Protein AF-A0A8H3CXG5-F1 (afdb_monomer)

Radius of gyration: 18.72 Å; Cα contacts (8 Å, |Δi|>4): 305; chains: 1; bounding box: 42×37×65 Å

pLDDT: mean 73.92, std 20.37, range [27.55, 95.5]

Structure (mmCIF, N/CA/C/O backbone):
data_AF-A0A8H3CXG5-F1
#
_entry.id   AF-A0A8H3CXG5-F1
#
loop_
_atom_site.group_PDB
_atom_site.id
_atom_site.type_symbol
_atom_site.label_atom_id
_atom_site.label_alt_id
_atom_site.label_comp_id
_atom_site.label_asym_id
_atom_site.label_entity_id
_atom_site.label_seq_id
_atom_site.pdbx_PDB_ins_code
_atom_site.Cartn_x
_atom_site.Cartn_y
_atom_site.Cartn_z
_atom_site.occupancy
_atom_site.B_iso_or_equiv
_atom_site.auth_seq_id
_atom_site.auth_comp_id
_atom_site.auth_asym_id
_atom_site.auth_atom_id
_atom_site.pdbx_PDB_model_num
ATOM 1 N N . MET A 1 1 ? -13.420 -15.366 11.955 1.00 35.50 1 MET A N 1
ATOM 2 C CA . MET A 1 1 ? -12.363 -15.254 12.989 1.00 35.50 1 MET A CA 1
ATOM 3 C C . MET A 1 1 ? -12.831 -14.200 13.985 1.00 35.50 1 MET A C 1
ATOM 5 O O . MET A 1 1 ? -13.039 -13.073 13.566 1.00 35.50 1 MET A O 1
ATOM 9 N N . CYS A 1 2 ? -13.106 -14.562 15.241 1.00 27.55 2 CYS A N 1
ATOM 10 C CA . CYS A 1 2 ? -13.684 -13.648 16.237 1.00 27.55 2 CYS A CA 1
ATOM 11 C C . CYS A 1 2 ? -12.578 -13.067 17.128 1.00 27.55 2 CYS A C 1
ATOM 13 O O . CYS A 1 2 ? -11.724 -13.820 17.599 1.00 27.55 2 CYS A O 1
ATOM 15 N N . LYS A 1 3 ? -12.597 -11.757 17.400 1.00 42.22 3 LYS A N 1
ATOM 16 C CA . LYS A 1 3 ? -11.847 -11.173 18.522 1.00 42.22 3 LYS A CA 1
ATOM 17 C C . LYS A 1 3 ? -12.801 -10.895 19.682 1.00 42.22 3 LYS A C 1
ATOM 19 O O . LYS A 1 3 ? -13.864 -10.318 19.488 1.00 42.22 3 LYS A O 1
ATOM 24 N N . TYR A 1 4 ? -12.375 -11.284 20.881 1.00 33.22 4 TYR A N 1
ATOM 25 C CA . TYR A 1 4 ? -12.982 -10.887 22.148 1.00 33.22 4 TYR A CA 1
ATOM 26 C C . TYR A 1 4 ? -12.486 -9.485 22.525 1.00 33.22 4 TYR A C 1
ATOM 28 O O . TYR A 1 4 ? -11.284 -9.274 22.698 1.00 33.22 4 TYR A O 1
ATOM 36 N N . GLY A 1 5 ? -13.405 -8.527 22.654 1.00 32.12 5 GLY A N 1
ATOM 37 C CA . GLY A 1 5 ? -13.111 -7.200 23.192 1.00 32.12 5 GLY A CA 1
ATOM 38 C C . GLY A 1 5 ? -12.972 -7.254 24.714 1.00 32.12 5 GLY A C 1
ATOM 39 O O . GLY A 1 5 ? -13.935 -7.559 25.419 1.00 32.12 5 GLY A O 1
ATOM 40 N N . ALA A 1 6 ? -11.787 -6.929 25.236 1.00 39.41 6 ALA A N 1
ATOM 41 C CA . ALA A 1 6 ? -11.444 -7.020 26.661 1.00 39.41 6 ALA A CA 1
ATOM 42 C C . ALA A 1 6 ? -12.140 -5.987 27.581 1.00 39.41 6 ALA A C 1
ATOM 44 O O . ALA A 1 6 ? -11.698 -5.791 28.709 1.00 39.41 6 ALA A O 1
ATOM 45 N N . GLN A 1 7 ? -13.215 -5.323 27.140 1.00 42.34 7 GLN A N 1
ATOM 46 C CA . GLN A 1 7 ? -13.952 -4.360 27.976 1.00 42.34 7 GLN A CA 1
ATOM 47 C C . GLN A 1 7 ? -15.471 -4.578 28.020 1.00 42.34 7 GLN A C 1
ATOM 49 O O . GLN A 1 7 ? -16.110 -4.097 28.951 1.00 42.34 7 GLN A O 1
ATOM 54 N N . THR A 1 8 ? -16.063 -5.338 27.094 1.00 45.47 8 THR A N 1
ATOM 55 C CA . THR A 1 8 ? -17.531 -5.509 27.034 1.00 45.47 8 THR A CA 1
ATOM 56 C C . THR A 1 8 ? -17.996 -6.960 26.953 1.00 45.47 8 THR A C 1
ATOM 58 O O . THR A 1 8 ? -19.184 -7.213 27.124 1.00 45.47 8 THR A O 1
ATOM 61 N N . GLY A 1 9 ? -17.098 -7.930 26.735 1.00 34.16 9 GLY A N 1
ATOM 62 C CA . GLY A 1 9 ? -17.461 -9.354 26.710 1.00 34.16 9 GLY A CA 1
ATOM 63 C C . GLY A 1 9 ? -18.471 -9.737 25.621 1.00 34.16 9 GLY A C 1
ATOM 64 O O . GLY A 1 9 ? -19.049 -10.818 25.691 1.00 34.16 9 GLY A O 1
ATOM 65 N N . GLN A 1 10 ? -18.695 -8.871 24.630 1.00 34.06 10 GLN A N 1
ATOM 66 C CA . GLN A 1 10 ? -19.649 -9.109 23.556 1.00 34.06 10 GLN A CA 1
ATOM 67 C C . GLN A 1 10 ? -18.919 -9.618 22.312 1.00 34.06 10 GLN A C 1
ATOM 69 O O . GLN A 1 10 ? -17.980 -8.990 21.821 1.00 34.06 10 GLN A O 1
ATOM 74 N N . GLU A 1 11 ? -19.343 -10.784 21.825 1.00 38.22 11 GLU A N 1
ATOM 75 C CA . GLU A 1 11 ? -18.928 -11.318 20.531 1.00 38.22 11 GLU A CA 1
ATOM 76 C C . GLU A 1 11 ? -19.552 -10.448 19.437 1.00 38.22 11 GLU A C 1
ATOM 78 O O . GLU A 1 11 ? -20.775 -10.320 19.371 1.00 38.22 11 GLU A O 1
ATOM 83 N N . ILE A 1 12 ? -18.722 -9.826 18.599 1.00 42.88 12 ILE A N 1
ATOM 84 C CA . ILE A 1 12 ? -19.190 -9.185 17.370 1.00 42.88 12 ILE A CA 1
ATOM 85 C C . ILE A 1 12 ? -19.052 -10.250 16.277 1.00 42.88 12 ILE A C 1
ATOM 87 O O . ILE A 1 12 ? -17.920 -10.574 15.895 1.00 42.88 12 ILE A O 1
ATOM 91 N N . PRO A 1 13 ? -20.150 -10.883 15.828 1.00 35.94 13 PRO A N 1
ATOM 92 C CA . PRO A 1 13 ? -20.073 -11.823 14.726 1.00 35.94 13 PRO A CA 1
ATOM 93 C C . PRO A 1 13 ? -19.665 -11.043 13.475 1.00 35.94 13 PRO A C 1
ATOM 95 O O . PRO A 1 13 ? -20.384 -10.155 13.025 1.00 35.94 13 PRO A O 1
ATOM 98 N N . PHE A 1 14 ? -18.504 -11.382 12.910 1.00 41.19 14 PHE A N 1
ATOM 99 C CA . PHE A 1 14 ? -18.211 -11.076 11.512 1.00 41.19 14 PHE A CA 1
ATOM 100 C C . PHE A 1 14 ? -19.198 -11.904 10.685 1.00 41.19 14 PHE A C 1
ATOM 102 O O . PHE A 1 14 ? -18.950 -13.079 10.418 1.00 41.19 14 PHE A O 1
ATOM 109 N N . CYS A 1 15 ? -20.372 -11.332 10.419 1.00 35.44 15 CYS A N 1
ATOM 110 C CA . CYS A 1 15 ? -21.416 -11.963 9.629 1.00 35.44 15 CYS A CA 1
ATOM 111 C C . CYS A 1 15 ? -20.901 -12.255 8.219 1.00 35.44 15 CYS A C 1
ATOM 113 O O . CYS A 1 15 ? -20.134 -11.470 7.662 1.00 35.44 15 CYS A O 1
ATOM 115 N N . ASP A 1 16 ? -21.356 -13.385 7.681 1.00 32.59 16 ASP A N 1
ATOM 116 C CA . ASP A 1 16 ? -21.220 -13.842 6.300 1.00 32.59 16 ASP A CA 1
ATOM 117 C C . ASP A 1 16 ? -21.525 -12.719 5.298 1.0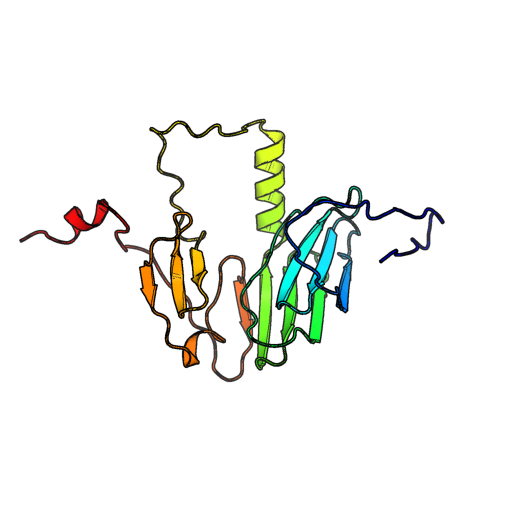0 32.59 16 ASP A C 1
ATOM 119 O O . ASP A 1 16 ? -22.660 -12.531 4.860 1.00 32.59 16 ASP A O 1
ATOM 123 N N . LEU A 1 17 ? -20.508 -11.939 4.947 1.00 36.22 17 LEU A N 1
ATOM 124 C CA . LEU A 1 17 ? -20.599 -10.987 3.859 1.00 36.22 17 LEU A CA 1
ATOM 125 C C . LEU A 1 17 ? -20.100 -11.686 2.594 1.00 36.22 17 LEU A C 1
ATOM 127 O O . LEU A 1 17 ? -18.900 -11.913 2.429 1.00 36.22 17 LEU A O 1
ATOM 131 N N . ASP A 1 18 ? -21.041 -12.026 1.713 1.00 33.94 18 ASP A N 1
ATOM 132 C CA . ASP A 1 18 ? -20.806 -12.407 0.320 1.00 33.94 18 ASP A CA 1
ATOM 133 C C . ASP A 1 18 ? -20.031 -11.285 -0.408 1.00 33.94 18 ASP A C 1
ATOM 135 O O . ASP A 1 18 ? -20.599 -10.434 -1.089 1.00 33.94 18 ASP A O 1
ATOM 139 N N . PHE A 1 19 ? -18.707 -11.263 -0.260 1.00 43.84 19 PHE A N 1
ATOM 140 C CA . PHE A 1 19 ? -17.792 -10.363 -0.965 1.00 43.84 19 PHE A CA 1
ATOM 141 C C . PHE A 1 19 ? -16.631 -11.163 -1.567 1.00 43.84 19 PHE A C 1
ATOM 143 O O . PHE A 1 19 ? -16.338 -12.267 -1.109 1.00 43.84 19 PHE A O 1
ATOM 150 N N . PRO A 1 20 ? -15.962 -10.664 -2.626 1.00 38.91 20 PRO A N 1
ATOM 151 C CA . PRO A 1 20 ? -15.141 -11.474 -3.524 1.00 38.91 20 PRO A CA 1
ATOM 152 C C . PRO A 1 20 ? -13.753 -11.784 -2.943 1.00 38.91 20 PRO A C 1
ATOM 154 O O . PRO A 1 20 ? -12.769 -11.843 -3.675 1.00 38.91 20 PRO A O 1
ATOM 157 N N . ILE A 1 21 ? -13.656 -12.016 -1.638 1.00 46.91 21 ILE A N 1
ATOM 158 C CA . ILE A 1 21 ? -12.512 -12.675 -1.026 1.00 46.91 21 ILE A CA 1
ATOM 159 C C . ILE A 1 21 ? -12.748 -14.174 -1.235 1.00 46.91 21 ILE A C 1
ATOM 161 O O . ILE A 1 21 ? -13.258 -14.876 -0.367 1.00 46.91 21 ILE A O 1
ATOM 165 N N . LYS A 1 22 ? -12.466 -14.661 -2.450 1.00 43.72 22 LYS A N 1
ATOM 166 C CA . LYS A 1 22 ? -12.485 -16.100 -2.745 1.00 43.72 22 LYS A CA 1
ATOM 167 C C . LYS A 1 22 ? -11.524 -16.803 -1.784 1.00 43.72 22 LYS A C 1
ATOM 169 O O . LYS A 1 22 ? -10.326 -16.692 -1.980 1.00 43.72 22 LYS A O 1
ATOM 174 N N . ASP A 1 23 ? -12.062 -17.510 -0.794 1.00 46.19 23 ASP A N 1
ATOM 175 C CA . ASP A 1 23 ? -11.382 -18.547 -0.001 1.00 46.19 23 ASP A CA 1
ATOM 176 C C . ASP A 1 23 ? -9.969 -18.174 0.500 1.00 46.19 23 ASP A C 1
ATOM 178 O O . ASP A 1 23 ? -8.999 -18.904 0.297 1.00 46.19 23 ASP A O 1
ATOM 182 N N . ASN A 1 24 ? -9.834 -17.004 1.135 1.00 59.25 24 ASN A N 1
ATOM 183 C CA . ASN A 1 24 ? -8.545 -16.533 1.640 1.00 59.25 24 ASN A CA 1
ATOM 184 C C . ASN A 1 24 ? -8.509 -16.506 3.159 1.00 59.25 24 ASN A C 1
ATOM 186 O O . ASN A 1 24 ? -9.306 -15.839 3.821 1.00 59.25 24 ASN A O 1
ATOM 190 N N . SER A 1 25 ? -7.517 -17.196 3.712 1.00 65.81 25 SER A N 1
ATOM 191 C CA . SER A 1 25 ? -7.218 -17.127 5.135 1.00 65.81 25 SER A CA 1
ATOM 192 C C . SER A 1 25 ? -6.561 -15.782 5.459 1.00 65.81 25 SER A C 1
ATOM 194 O O . SER A 1 25 ? -5.559 -15.395 4.853 1.00 65.81 25 SER A O 1
ATOM 196 N N . ILE A 1 26 ? -7.132 -15.065 6.427 1.00 67.50 26 ILE A N 1
ATOM 197 C CA . ILE A 1 26 ? -6.511 -13.881 7.028 1.00 67.50 26 ILE A CA 1
ATOM 198 C C . ILE A 1 26 ? -5.459 -14.370 8.022 1.00 67.50 26 ILE A C 1
ATOM 200 O O . ILE A 1 26 ? -5.773 -15.165 8.908 1.00 67.50 26 ILE A O 1
ATOM 204 N N . TYR A 1 27 ? -4.226 -13.883 7.891 1.00 75.62 27 TYR A N 1
ATOM 205 C CA . TYR A 1 27 ? -3.117 -14.281 8.766 1.00 75.62 27 TYR A CA 1
ATOM 206 C C . TYR A 1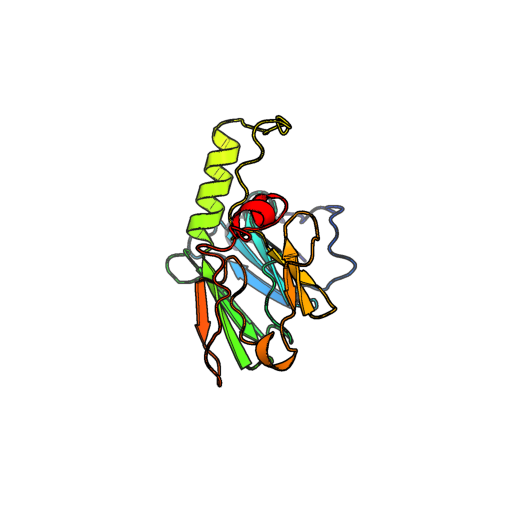 27 ? -2.653 -13.167 9.695 1.00 75.62 27 TYR A C 1
ATOM 208 O O . TYR A 1 27 ? -2.068 -13.444 10.740 1.00 75.62 27 TYR A O 1
ATOM 216 N N . LEU A 1 28 ? -2.908 -11.912 9.329 1.00 85.00 28 LEU A N 1
ATOM 217 C CA . LEU A 1 28 ? -2.398 -10.748 10.038 1.00 85.00 28 LEU A CA 1
ATOM 218 C C . LEU A 1 28 ? -3.533 -9.771 10.316 1.00 85.00 28 LEU A C 1
ATOM 220 O O . LEU A 1 28 ? -4.395 -9.554 9.463 1.00 85.00 28 LEU A O 1
ATOM 224 N N . MET A 1 29 ? -3.515 -9.163 11.500 1.00 89.88 29 MET A N 1
ATOM 225 C CA . MET A 1 29 ? -4.449 -8.099 11.850 1.00 89.88 29 MET A CA 1
ATOM 226 C C . MET A 1 29 ? -3.842 -7.112 12.845 1.00 89.88 29 MET A C 1
ATOM 228 O O . MET A 1 29 ? -3.158 -7.525 13.782 1.00 89.88 29 MET A O 1
ATOM 232 N N . SER A 1 30 ? -4.181 -5.833 12.703 1.00 91.38 30 SER A N 1
ATOM 233 C CA . SER A 1 30 ? -3.877 -4.788 13.685 1.00 91.38 30 SER A CA 1
ATOM 234 C C . SER A 1 30 ? -5.082 -3.867 13.874 1.00 91.38 30 SER A C 1
ATOM 236 O O . SER A 1 30 ? -5.908 -3.727 12.976 1.00 91.38 30 SER A O 1
ATOM 238 N N . LEU A 1 31 ? -5.199 -3.271 15.057 1.00 91.94 31 LEU A N 1
ATOM 239 C CA . LEU A 1 31 ? -6.192 -2.238 15.361 1.00 91.94 31 LEU A CA 1
ATOM 240 C C . LEU A 1 31 ? -5.506 -0.870 15.283 1.00 91.94 31 LEU A C 1
ATOM 242 O O . LEU A 1 31 ? -4.315 -0.776 15.594 1.00 91.94 31 LEU A O 1
ATOM 246 N N . SER A 1 32 ? -6.229 0.166 14.871 1.00 92.31 32 SER A N 1
ATOM 247 C CA . SER A 1 32 ? -5.748 1.540 14.967 1.00 92.31 32 SER A CA 1
ATOM 248 C C . SER A 1 32 ? -5.609 1.968 16.437 1.00 92.31 32 SER A C 1
ATOM 250 O O . SER A 1 32 ? -6.307 1.435 17.306 1.00 92.31 32 SER A O 1
ATOM 252 N N . PRO A 1 33 ? -4.726 2.934 16.752 1.00 91.12 33 PRO A N 1
ATOM 253 C CA . PRO A 1 33 ? -4.525 3.407 18.125 1.00 91.12 33 PRO A CA 1
ATOM 254 C C . PRO A 1 33 ? -5.790 3.973 18.787 1.00 91.12 33 PRO A C 1
ATOM 256 O O . PRO A 1 33 ? -5.956 3.855 19.999 1.00 91.12 33 PRO A O 1
ATOM 259 N N . ASP A 1 34 ? -6.683 4.567 17.995 1.00 89.19 34 ASP A N 1
ATOM 260 C CA . ASP A 1 34 ? -7.977 5.107 18.429 1.00 89.19 34 ASP A CA 1
ATOM 261 C C . ASP A 1 34 ? -9.096 4.048 18.495 1.00 89.19 34 ASP A C 1
ATOM 263 O O . ASP A 1 34 ? -10.174 4.317 19.018 1.00 89.19 34 ASP A O 1
ATOM 267 N N . GLY A 1 35 ? -8.842 2.833 18.000 1.00 88.56 35 GLY A N 1
ATOM 268 C CA . GLY A 1 35 ? -9.799 1.732 17.982 1.00 88.56 35 GLY A CA 1
ATOM 269 C C . GLY A 1 35 ? -10.894 1.829 16.919 1.00 88.56 35 GLY A C 1
ATOM 270 O O . GLY A 1 35 ? -11.761 0.960 16.899 1.00 88.56 35 GLY A O 1
ATOM 271 N N . HIS A 1 36 ? -10.875 2.837 16.041 1.00 89.88 36 HIS A N 1
ATOM 272 C CA . HIS A 1 36 ? -11.907 3.023 15.016 1.00 89.88 36 HIS A CA 1
ATOM 273 C C . HIS A 1 36 ? -11.723 2.136 13.783 1.00 89.88 36 HIS A C 1
ATOM 275 O O . HIS A 1 36 ? -12.706 1.841 13.106 1.00 89.88 36 HIS A O 1
ATOM 281 N N . TYR A 1 37 ? -10.502 1.672 13.511 1.00 90.94 37 TYR A N 1
ATOM 282 C CA . TYR A 1 37 ? -10.176 0.952 12.286 1.00 90.94 37 TYR A CA 1
ATOM 283 C C . TYR A 1 37 ? -9.437 -0.354 12.558 1.00 90.94 37 TYR A C 1
ATOM 285 O O . TYR A 1 37 ? -8.585 -0.452 13.441 1.00 90.94 37 TYR A O 1
ATOM 293 N N . ILE A 1 38 ? -9.726 -1.369 11.750 1.00 91.94 38 ILE A N 1
ATOM 294 C CA . ILE A 1 38 ? -8.995 -2.637 11.731 1.00 91.94 38 ILE A CA 1
ATOM 295 C C . ILE A 1 38 ? -8.278 -2.737 10.395 1.00 91.94 38 ILE A C 1
ATOM 297 O O . ILE A 1 38 ? -8.878 -2.490 9.358 1.00 91.94 38 ILE A O 1
ATOM 301 N N . VAL A 1 39 ? -7.017 -3.157 10.400 1.00 91.75 39 VAL A N 1
ATOM 302 C CA . VAL A 1 39 ? -6.310 -3.561 9.185 1.00 91.75 39 VAL A CA 1
ATOM 303 C C . VAL A 1 39 ? -6.110 -5.069 9.188 1.00 91.75 39 VAL A C 1
ATOM 305 O O . VAL A 1 39 ? -5.778 -5.657 10.219 1.00 91.75 39 VAL A O 1
ATOM 308 N N . THR A 1 40 ? -6.315 -5.703 8.037 1.00 89.12 40 THR A N 1
ATOM 309 C CA . THR A 1 40 ? -6.133 -7.145 7.833 1.00 89.12 40 THR A CA 1
ATOM 310 C C . THR A 1 40 ? -5.220 -7.415 6.649 1.00 89.12 40 THR A C 1
ATOM 312 O O . THR A 1 40 ? -5.327 -6.722 5.641 1.00 89.12 40 THR A O 1
ATOM 315 N N . GLY A 1 41 ? -4.397 -8.458 6.744 1.00 85.69 41 GLY A N 1
ATOM 316 C CA . GLY A 1 41 ? -3.575 -8.976 5.649 1.00 85.69 41 GLY A CA 1
ATOM 317 C C . GLY A 1 41 ? -3.918 -10.434 5.339 1.00 85.69 41 GLY A C 1
ATOM 318 O O . GLY A 1 41 ? -4.017 -11.260 6.257 1.00 85.69 41 GLY A O 1
ATOM 319 N N . SER A 1 42 ? -4.103 -10.749 4.056 1.00 80.12 42 SER A N 1
ATOM 320 C CA . SER A 1 42 ? -4.436 -12.098 3.568 1.00 80.12 42 SER A CA 1
ATOM 321 C C . SER A 1 42 ? -3.253 -12.809 2.895 1.00 80.12 42 SER A C 1
ATOM 323 O O . SER A 1 42 ? -2.248 -12.185 2.551 1.00 80.12 42 SER A O 1
ATOM 325 N N . ASN A 1 43 ? -3.385 -14.122 2.673 1.00 71.69 43 ASN A N 1
ATOM 326 C CA . ASN A 1 43 ? -2.462 -14.908 1.833 1.00 71.69 43 ASN A CA 1
ATOM 327 C C . ASN A 1 43 ? -2.341 -14.401 0.393 1.00 71.69 43 ASN A C 1
ATOM 329 O O . ASN A 1 43 ? -1.299 -14.592 -0.222 1.00 71.69 43 ASN A O 1
ATOM 333 N N . ASN A 1 44 ? -3.375 -13.757 -0.144 1.00 72.88 44 ASN A N 1
ATOM 334 C CA . ASN A 1 44 ? -3.345 -13.217 -1.502 1.00 72.88 44 ASN A CA 1
ATOM 335 C C . ASN A 1 44 ? -2.709 -11.827 -1.572 1.00 72.88 44 ASN A C 1
ATOM 337 O O . ASN A 1 44 ? -2.842 -11.145 -2.582 1.00 72.88 44 ASN A O 1
ATOM 341 N N . LEU A 1 45 ? -1.987 -11.428 -0.519 1.00 80.50 45 LEU A N 1
ATOM 342 C CA . LEU A 1 45 ? -1.257 -10.162 -0.422 1.00 80.50 45 LEU A CA 1
ATOM 343 C C . LEU A 1 45 ? -2.170 -8.932 -0.345 1.00 80.50 45 LEU A C 1
ATOM 345 O O . LEU A 1 45 ? -1.695 -7.799 -0.394 1.00 80.50 45 LEU A O 1
ATOM 349 N N . ASP A 1 46 ? -3.474 -9.154 -0.177 1.00 83.00 46 ASP A N 1
ATOM 350 C CA . ASP A 1 46 ? -4.446 -8.085 -0.015 1.00 83.00 46 ASP A CA 1
ATOM 351 C C . ASP A 1 46 ? -4.373 -7.533 1.408 1.00 83.00 46 ASP A C 1
ATOM 353 O O . ASP A 1 46 ? -4.510 -8.283 2.384 1.00 83.00 46 ASP A O 1
ATOM 357 N N . ILE A 1 47 ? -4.198 -6.215 1.508 1.00 89.81 47 ILE A N 1
ATOM 358 C CA . ILE A 1 47 ? -4.344 -5.457 2.750 1.00 89.81 47 ILE A CA 1
ATOM 359 C C . ILE A 1 47 ? -5.653 -4.673 2.678 1.00 89.81 47 ILE A C 1
ATOM 361 O O . ILE A 1 47 ? -5.878 -3.914 1.738 1.00 89.81 47 ILE A O 1
ATOM 365 N N . CYS A 1 48 ? -6.511 -4.837 3.679 1.00 89.69 48 CYS A N 1
ATOM 366 C CA . CYS A 1 48 ? -7.803 -4.157 3.760 1.00 89.69 48 CYS A CA 1
ATOM 367 C C . CYS A 1 48 ? -7.934 -3.420 5.091 1.00 89.69 48 CYS A C 1
ATOM 369 O O . CYS A 1 48 ? -7.471 -3.921 6.117 1.00 89.69 48 CYS A O 1
ATOM 371 N N . VAL A 1 49 ? -8.587 -2.261 5.068 1.00 89.94 49 VAL A N 1
ATOM 372 C CA . VAL A 1 49 ? -8.942 -1.460 6.240 1.00 89.94 49 VAL A CA 1
ATOM 373 C C . VAL A 1 49 ? -10.456 -1.454 6.398 1.00 89.94 49 VAL A C 1
ATOM 375 O O . VAL A 1 49 ? -11.190 -1.202 5.443 1.00 89.94 49 VAL A O 1
ATOM 378 N N . TRP A 1 50 ? -10.905 -1.703 7.616 1.00 89.69 50 TRP A N 1
ATOM 379 C CA . TRP A 1 50 ? -12.298 -1.893 7.988 1.00 89.69 50 TRP A CA 1
ATOM 380 C C . TRP A 1 50 ? -12.675 -0.924 9.096 1.00 89.69 50 TRP A C 1
ATOM 382 O O . TRP A 1 50 ? -11.833 -0.583 9.930 1.00 89.69 50 TRP A O 1
ATOM 392 N N . ASP A 1 51 ? -13.940 -0.536 9.135 1.00 88.31 51 ASP A N 1
ATOM 393 C CA . ASP A 1 51 ? -14.526 0.106 10.301 1.00 88.31 51 ASP A CA 1
ATOM 394 C C . ASP A 1 51 ? -14.651 -0.926 11.433 1.00 88.31 51 ASP A C 1
ATOM 396 O O . ASP A 1 51 ? -15.150 -2.038 11.242 1.00 88.31 51 ASP A O 1
ATOM 400 N N . ALA A 1 52 ? -14.143 -0.588 12.616 1.00 86.69 52 ALA A N 1
ATOM 401 C CA . ALA A 1 52 ? -14.126 -1.500 13.755 1.00 86.69 52 ALA A CA 1
ATOM 402 C C . ALA A 1 52 ? -15.491 -1.642 14.451 1.00 86.69 52 ALA A C 1
ATOM 404 O O . ALA A 1 52 ? -15.688 -2.603 15.197 1.00 86.69 52 ALA A O 1
ATOM 405 N N . HIS A 1 53 ? -16.406 -0.689 14.254 1.00 86.06 53 HIS A N 1
ATOM 406 C CA . HIS A 1 53 ? -17.712 -0.652 14.911 1.00 86.06 53 HIS A CA 1
ATOM 407 C C . HIS A 1 53 ? -18.728 -1.515 14.176 1.00 86.06 53 HIS A C 1
ATOM 409 O O . HIS A 1 53 ? -19.472 -2.257 14.817 1.00 86.06 53 HIS A O 1
ATOM 415 N N . ASP A 1 54 ? -18.768 -1.410 12.849 1.00 83.62 54 ASP A N 1
ATOM 416 C CA . ASP A 1 54 ? -19.781 -2.076 12.030 1.00 83.62 54 ASP A CA 1
ATOM 417 C C . ASP A 1 54 ? -19.216 -3.130 11.061 1.00 83.62 54 ASP A C 1
ATOM 419 O O . ASP A 1 54 ? -19.977 -3.925 10.507 1.00 83.62 54 ASP A O 1
ATOM 423 N N . GLY A 1 55 ? -17.889 -3.197 10.911 1.00 79.94 55 GLY A N 1
ATOM 424 C CA . GLY A 1 55 ? -17.211 -4.178 10.071 1.00 79.94 55 GLY A CA 1
ATOM 425 C C . GLY A 1 55 ? -17.234 -3.860 8.575 1.00 79.94 55 GLY A C 1
ATOM 426 O O . GLY A 1 55 ? -16.846 -4.723 7.783 1.00 79.94 55 GLY A O 1
ATOM 427 N N . HIS A 1 56 ? -17.664 -2.667 8.151 1.00 83.81 56 HIS A N 1
ATOM 428 C CA . HIS A 1 56 ? -17.648 -2.302 6.735 1.00 83.81 56 HIS A CA 1
ATOM 429 C C . HIS A 1 56 ? -16.222 -2.112 6.212 1.00 83.81 56 HIS A C 1
ATOM 431 O O . HIS A 1 56 ? -15.351 -1.549 6.877 1.00 83.81 56 HIS A O 1
ATOM 437 N N . LEU A 1 57 ? -15.987 -2.557 4.975 1.00 84.62 57 LEU A N 1
ATOM 438 C CA . LEU A 1 57 ? -14.736 -2.296 4.267 1.00 84.62 57 LEU A CA 1
ATOM 439 C C . LEU A 1 57 ? -14.648 -0.804 3.934 1.00 84.62 57 LEU A C 1
ATOM 441 O O . LEU A 1 57 ? -15.449 -0.295 3.152 1.00 84.62 57 LEU A O 1
ATOM 445 N N . LEU A 1 58 ? -13.649 -0.124 4.492 1.00 85.81 58 LEU A N 1
ATOM 446 C CA . LEU A 1 58 ? -13.393 1.290 4.227 1.00 85.81 58 LEU A CA 1
ATOM 447 C C . LEU A 1 58 ? -12.399 1.471 3.084 1.00 85.81 58 LEU A C 1
ATOM 449 O O . LEU A 1 58 ? -12.586 2.334 2.234 1.00 85.81 58 LEU A O 1
ATOM 453 N N . LEU A 1 59 ? -11.335 0.668 3.043 1.00 86.75 59 LEU A N 1
ATOM 454 C CA . LEU A 1 59 ? -10.279 0.811 2.045 1.00 86.75 59 LEU A CA 1
ATOM 455 C C . LEU A 1 59 ? -9.679 -0.546 1.689 1.00 86.75 59 LEU A C 1
ATOM 457 O O . LEU A 1 59 ? -9.335 -1.332 2.566 1.00 86.75 59 LEU A O 1
ATOM 461 N N . GLY A 1 60 ? -9.499 -0.801 0.397 1.00 81.44 60 GLY A N 1
ATOM 462 C CA . GLY A 1 60 ? -8.773 -1.965 -0.098 1.00 81.44 60 GLY A CA 1
ATOM 463 C C . GLY A 1 60 ? -9.442 -2.659 -1.290 1.00 81.44 60 GLY A C 1
ATOM 464 O O . GLY A 1 60 ? -10.533 -2.261 -1.705 1.00 81.44 60 GLY A O 1
ATOM 465 N N . PRO A 1 61 ? -8.786 -3.691 -1.853 1.00 84.75 61 PRO A N 1
ATOM 466 C CA . PRO A 1 61 ? -7.471 -4.189 -1.442 1.00 84.75 61 PRO A CA 1
ATOM 467 C C . PRO A 1 61 ? -6.346 -3.202 -1.793 1.00 84.75 61 PRO A C 1
ATOM 469 O O . PRO A 1 61 ? -6.268 -2.686 -2.908 1.00 84.75 61 PRO A O 1
ATOM 472 N N . LEU A 1 62 ? -5.469 -2.923 -0.829 1.00 87.25 62 LEU A N 1
ATOM 473 C CA . LEU A 1 62 ? -4.237 -2.163 -1.026 1.00 87.25 62 LEU A CA 1
ATOM 474 C C . LEU A 1 62 ? -3.195 -3.103 -1.634 1.00 87.25 62 LEU A C 1
ATOM 476 O O . LEU A 1 62 ? -2.548 -3.888 -0.941 1.00 87.25 62 LEU A O 1
ATOM 480 N N . MET A 1 63 ? -3.098 -3.061 -2.960 1.00 85.38 63 MET A N 1
ATOM 481 C CA . MET A 1 63 ? -2.248 -3.954 -3.744 1.00 85.38 63 MET A CA 1
ATOM 482 C C . MET A 1 63 ? -0.850 -3.366 -3.938 1.00 85.38 63 MET A C 1
ATOM 484 O O . MET A 1 63 ? -0.690 -2.167 -4.166 1.00 85.38 63 MET A O 1
ATOM 488 N N . GLY A 1 64 ? 0.170 -4.223 -3.927 1.00 84.81 64 GLY A N 1
ATOM 489 C CA . GLY A 1 64 ? 1.534 -3.824 -4.279 1.00 84.81 64 GLY A CA 1
ATOM 490 C C . GLY A 1 64 ? 2.616 -4.778 -3.790 1.00 84.81 64 GLY A C 1
ATOM 491 O O . GLY A 1 64 ? 3.684 -4.830 -4.396 1.00 84.81 64 GLY A O 1
ATOM 492 N N . HIS A 1 65 ? 2.344 -5.548 -2.736 1.00 89.88 65 HIS A N 1
ATOM 493 C CA . HIS A 1 65 ? 3.236 -6.630 -2.338 1.00 89.88 65 HIS A CA 1
ATOM 494 C C . HIS A 1 65 ? 3.207 -7.769 -3.355 1.00 89.88 65 HIS A C 1
ATOM 496 O O . HIS A 1 65 ? 2.167 -8.064 -3.941 1.00 89.88 65 HIS A O 1
ATOM 502 N N . MET A 1 66 ? 4.369 -8.383 -3.570 1.00 88.75 66 MET A N 1
ATOM 503 C CA . MET A 1 66 ? 4.572 -9.440 -4.577 1.00 88.75 66 MET A CA 1
ATOM 504 C C . MET A 1 66 ? 4.956 -10.786 -3.951 1.00 88.75 66 MET A C 1
ATOM 506 O O . MET A 1 66 ? 5.145 -11.772 -4.658 1.00 88.75 66 MET A O 1
ATOM 510 N N . ASP A 1 67 ? 5.072 -10.815 -2.627 1.00 88.94 67 ASP A N 1
ATOM 511 C CA . ASP A 1 67 ? 5.327 -11.994 -1.808 1.00 88.94 67 ASP A CA 1
ATOM 512 C C . ASP A 1 67 ? 4.658 -11.795 -0.437 1.00 88.94 67 ASP A C 1
ATOM 514 O O . ASP A 1 67 ? 4.201 -10.691 -0.111 1.00 88.94 67 ASP A O 1
ATOM 518 N N . ASP A 1 68 ? 4.624 -12.850 0.370 1.00 87.56 68 ASP A N 1
ATOM 519 C CA . ASP A 1 68 ? 3.963 -12.924 1.667 1.00 87.56 68 ASP A CA 1
ATOM 520 C C . ASP A 1 68 ? 4.189 -11.682 2.528 1.00 87.56 68 ASP A C 1
ATOM 522 O O . ASP A 1 68 ? 5.322 -11.336 2.888 1.00 87.56 68 ASP A O 1
ATOM 526 N N . ILE A 1 69 ? 3.087 -11.084 2.968 1.00 90.50 69 ILE A N 1
ATOM 527 C CA . ILE A 1 69 ? 3.118 -10.065 4.009 1.00 90.50 69 ILE A CA 1
ATOM 528 C C . ILE A 1 69 ? 3.451 -10.763 5.329 1.00 90.50 69 ILE A C 1
ATOM 530 O O . ILE A 1 69 ? 2.819 -11.747 5.712 1.00 90.50 69 ILE A O 1
ATOM 534 N N . LYS A 1 70 ? 4.470 -10.265 6.026 1.00 90.75 70 LYS A N 1
ATOM 535 C CA . LYS A 1 70 ? 4.953 -10.811 7.301 1.00 90.75 70 LYS A CA 1
ATOM 536 C C . LYS A 1 70 ? 4.462 -10.027 8.507 1.00 90.75 70 LYS A C 1
ATOM 538 O O . LYS A 1 70 ? 4.341 -10.605 9.581 1.00 90.75 70 LYS A O 1
ATOM 543 N N . SER A 1 71 ? 4.178 -8.738 8.340 1.00 90.44 71 SER A N 1
ATOM 544 C CA . SER A 1 71 ? 3.606 -7.904 9.396 1.00 90.44 71 SER A CA 1
ATOM 545 C C . SER A 1 71 ? 2.823 -6.738 8.809 1.00 90.44 71 SER A C 1
ATOM 547 O O . SER A 1 71 ? 3.170 -6.240 7.735 1.00 90.44 71 SER A O 1
ATOM 549 N N . ILE A 1 72 ? 1.800 -6.305 9.543 1.00 93.81 72 ILE A N 1
ATOM 550 C CA . ILE A 1 72 ? 1.048 -5.075 9.296 1.00 93.81 72 ILE A CA 1
ATOM 551 C C . ILE A 1 72 ? 0.851 -4.347 10.623 1.00 93.81 72 ILE A C 1
ATOM 553 O O . ILE A 1 72 ? 0.557 -4.981 11.637 1.00 93.81 72 ILE A O 1
ATOM 557 N N . GLU A 1 73 ? 0.991 -3.029 10.619 1.00 94.75 73 GLU A N 1
ATOM 558 C CA . GLU A 1 73 ? 0.843 -2.208 11.820 1.00 94.75 73 GLU A CA 1
ATOM 559 C C . GLU A 1 73 ? 0.298 -0.830 11.451 1.00 94.75 73 GLU A C 1
ATOM 561 O O . GLU A 1 73 ? 0.591 -0.311 10.375 1.00 94.75 73 GLU A O 1
ATOM 566 N N . PHE A 1 74 ? -0.492 -0.229 12.337 1.00 94.31 74 PHE A N 1
ATOM 567 C CA . PHE A 1 74 ? -0.836 1.184 12.212 1.00 94.31 74 PHE A CA 1
ATOM 568 C C . PHE A 1 74 ? 0.296 2.051 12.752 1.00 94.31 74 PHE A C 1
ATOM 570 O O . PHE A 1 74 ? 0.949 1.703 13.735 1.00 94.31 74 PHE A O 1
ATOM 577 N N . SER A 1 75 ? 0.491 3.221 12.154 1.00 93.06 75 SER A N 1
ATOM 578 C CA . SER A 1 75 ? 1.306 4.255 12.776 1.00 93.06 75 SER A CA 1
ATOM 579 C C . SER A 1 75 ? 0.682 4.696 14.114 1.00 93.06 75 SER A C 1
ATOM 581 O O . SER A 1 75 ? -0.540 4.632 14.279 1.00 93.06 75 SER A O 1
ATOM 583 N N . PRO A 1 76 ? 1.481 5.170 15.088 1.00 90.81 76 PRO A N 1
ATOM 584 C CA . PRO A 1 76 ? 0.968 5.582 16.401 1.00 90.81 76 PRO A CA 1
ATOM 585 C C . PRO A 1 76 ? -0.054 6.727 16.370 1.00 90.81 76 PRO A C 1
ATOM 587 O O . PRO A 1 76 ? -0.831 6.879 17.307 1.00 90.81 76 PRO A O 1
ATOM 590 N N . ASP A 1 77 ? -0.046 7.536 15.313 1.00 90.12 77 ASP A N 1
ATOM 591 C CA . ASP A 1 77 ? -1.017 8.604 15.059 1.00 90.12 77 ASP A CA 1
ATOM 592 C C . ASP A 1 77 ? -2.256 8.123 14.273 1.00 90.12 77 ASP A C 1
ATOM 594 O O . ASP A 1 77 ? -3.149 8.918 13.998 1.00 90.12 77 ASP A O 1
ATOM 598 N N . GLY A 1 78 ? -2.311 6.841 13.891 1.00 89.00 78 GLY A N 1
ATOM 599 C CA . GLY A 1 78 ? -3.402 6.229 13.130 1.00 89.00 78 GLY A CA 1
ATOM 600 C C . GLY A 1 78 ? -3.491 6.663 11.665 1.00 89.00 78 GLY A C 1
ATOM 601 O O . GLY A 1 78 ? -4.411 6.241 10.968 1.00 89.00 78 GLY A O 1
ATOM 602 N N . SER A 1 79 ? -2.563 7.495 11.182 1.00 90.81 79 SER A N 1
ATOM 603 C CA . SER A 1 79 ? -2.660 8.091 9.848 1.00 90.81 79 SER A CA 1
ATOM 604 C C . SER A 1 79 ? -2.228 7.154 8.720 1.00 90.81 79 SER A C 1
ATOM 606 O O . SER A 1 79 ? -2.739 7.258 7.602 1.00 90.81 79 SER A O 1
ATOM 608 N N . HIS A 1 80 ? -1.336 6.211 9.025 1.00 93.56 80 HIS A N 1
ATOM 609 C CA . HIS A 1 80 ? -0.755 5.290 8.064 1.00 93.56 80 HIS A CA 1
ATOM 610 C C . HIS A 1 80 ? -0.888 3.838 8.505 1.00 93.56 80 HIS A C 1
ATOM 612 O O . HIS A 1 80 ? -0.921 3.510 9.692 1.00 93.56 80 HIS A O 1
ATOM 618 N N . VAL A 1 81 ? -0.866 2.952 7.516 1.00 94.69 81 VAL A N 1
ATOM 619 C CA . VAL A 1 81 ? -0.582 1.531 7.712 1.00 94.69 81 VAL A CA 1
ATOM 620 C C . VAL A 1 81 ? 0.807 1.243 7.164 1.00 94.69 81 VAL A C 1
ATOM 622 O O . VAL A 1 81 ? 1.135 1.623 6.045 1.00 94.69 81 VAL A O 1
ATOM 625 N N . MET A 1 82 ? 1.620 0.538 7.938 1.00 95.50 82 MET A N 1
ATOM 626 C CA . MET A 1 82 ? 2.887 -0.032 7.503 1.00 95.50 82 MET A CA 1
ATOM 627 C C . MET A 1 82 ? 2.697 -1.521 7.223 1.00 95.50 82 MET A C 1
ATOM 629 O O . MET A 1 82 ? 2.093 -2.233 8.026 1.00 95.50 82 MET A O 1
ATOM 633 N N . SER A 1 83 ? 3.251 -2.011 6.118 1.00 93.94 83 SER A N 1
ATOM 634 C CA . SER A 1 83 ? 3.301 -3.441 5.811 1.00 93.94 83 SER A CA 1
ATOM 635 C C . SER A 1 83 ? 4.694 -3.877 5.378 1.00 93.94 83 SER A C 1
ATOM 637 O O . SER A 1 83 ? 5.345 -3.202 4.584 1.00 93.94 83 SER A O 1
ATOM 639 N N . CYS A 1 84 ? 5.153 -5.018 5.892 1.00 93.31 84 CYS A N 1
ATOM 640 C CA . CYS A 1 84 ? 6.460 -5.601 5.579 1.00 93.31 84 CYS A CA 1
ATOM 641 C C . CYS A 1 84 ? 6.274 -6.962 4.909 1.00 93.31 84 CYS A C 1
ATOM 643 O O . CYS A 1 84 ? 5.490 -7.773 5.405 1.00 93.31 84 CYS A O 1
ATOM 645 N N . SER A 1 85 ? 7.019 -7.244 3.840 1.00 92.56 85 SER A N 1
ATOM 646 C CA . SER A 1 85 ? 6.875 -8.478 3.055 1.00 92.56 85 SER A CA 1
ATOM 647 C C . SER A 1 85 ? 8.205 -9.195 2.796 1.00 92.56 85 SER A C 1
ATOM 649 O O . SER A 1 85 ? 9.288 -8.605 2.843 1.00 92.56 85 SER A O 1
ATOM 651 N N . SER A 1 86 ? 8.110 -10.495 2.498 1.00 92.06 86 SER A N 1
ATOM 652 C CA . SER A 1 86 ? 9.201 -11.300 1.931 1.00 92.06 86 SER A CA 1
ATOM 653 C C . SER A 1 86 ? 9.735 -10.759 0.596 1.00 92.06 86 SER A C 1
ATOM 655 O O . SER A 1 86 ? 10.863 -11.081 0.221 1.00 92.06 86 SER A O 1
ATOM 657 N N . ASP A 1 87 ? 8.993 -9.878 -0.086 1.00 90.94 87 ASP A N 1
ATOM 658 C CA . ASP A 1 87 ? 9.416 -9.218 -1.329 1.00 90.94 87 ASP A CA 1
ATOM 659 C C . ASP A 1 87 ? 10.536 -8.178 -1.126 1.00 90.94 87 ASP A C 1
ATOM 661 O O . ASP A 1 87 ? 10.981 -7.548 -2.089 1.00 90.94 87 ASP A O 1
ATOM 665 N N . ARG A 1 88 ? 11.033 -8.057 0.115 1.00 92.50 88 ARG A N 1
ATOM 666 C CA . ARG A 1 88 ? 12.076 -7.128 0.578 1.00 92.50 88 ARG A CA 1
ATOM 667 C C . ARG A 1 88 ? 11.643 -5.669 0.561 1.00 92.50 88 ARG A C 1
ATOM 669 O O . ARG A 1 88 ? 12.494 -4.777 0.527 1.00 92.50 88 ARG A O 1
ATOM 676 N N . THR A 1 89 ? 10.340 -5.424 0.601 1.00 93.12 89 THR A N 1
ATOM 677 C CA . THR A 1 89 ? 9.781 -4.084 0.705 1.00 93.12 89 THR A CA 1
ATOM 678 C C . THR A 1 89 ? 9.011 -3.896 2.004 1.00 93.12 89 THR A C 1
ATOM 680 O O . THR A 1 89 ? 8.336 -4.794 2.518 1.00 93.12 89 THR A O 1
ATOM 683 N N . THR A 1 90 ? 9.111 -2.677 2.518 1.00 94.81 90 THR A N 1
ATOM 684 C CA . THR A 1 90 ? 8.193 -2.127 3.507 1.00 94.81 90 THR A CA 1
ATOM 685 C C . THR A 1 90 ? 7.437 -0.986 2.847 1.00 94.81 90 THR A C 1
ATOM 687 O O . THR A 1 90 ? 8.062 -0.072 2.309 1.00 94.81 90 THR A O 1
ATOM 690 N N . ARG A 1 91 ? 6.107 -1.049 2.862 1.00 93.94 91 ARG A N 1
ATOM 691 C CA . ARG A 1 91 ? 5.213 -0.079 2.218 1.00 93.94 91 ARG A CA 1
ATOM 692 C C . ARG A 1 91 ? 4.440 0.707 3.270 1.00 93.94 91 ARG A C 1
ATOM 694 O O . ARG A 1 91 ? 4.071 0.149 4.305 1.00 93.94 91 ARG A O 1
ATOM 701 N N . PHE A 1 92 ? 4.225 1.988 2.994 1.00 94.50 92 PHE A N 1
ATOM 702 C CA . PHE A 1 92 ? 3.481 2.910 3.844 1.00 94.50 92 PHE A CA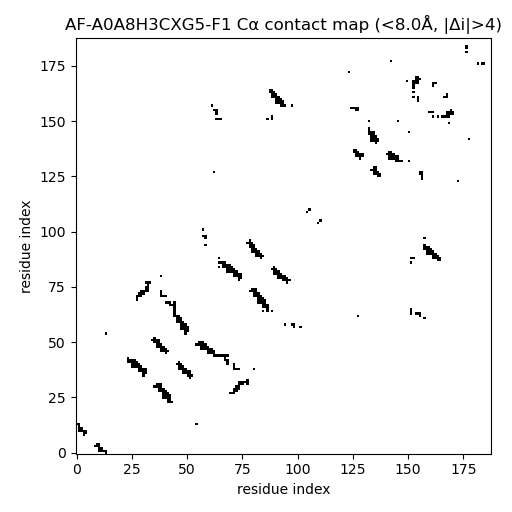 1
ATOM 703 C C . PHE A 1 92 ? 2.246 3.382 3.092 1.00 94.50 92 PHE A C 1
ATOM 705 O O . PHE A 1 92 ? 2.347 3.979 2.021 1.00 94.50 92 PHE A O 1
ATOM 712 N N . TRP A 1 93 ? 1.085 3.118 3.671 1.00 92.31 93 TRP A N 1
ATOM 713 C CA . TRP A 1 93 ? -0.204 3.425 3.079 1.00 92.31 93 TRP A CA 1
ATOM 714 C C . TRP A 1 93 ? -0.830 4.602 3.814 1.00 92.31 93 TRP A C 1
ATOM 716 O O . TRP A 1 93 ? -1.029 4.499 5.024 1.00 92.31 93 TRP A O 1
ATOM 726 N N . ASP A 1 94 ? -1.145 5.692 3.114 1.00 91.00 94 ASP A N 1
ATOM 727 C CA . ASP A 1 94 ? -1.906 6.804 3.700 1.00 91.00 94 ASP A CA 1
ATOM 728 C C . ASP A 1 94 ? -3.379 6.398 3.799 1.00 91.00 94 ASP A C 1
ATOM 730 O O . ASP A 1 94 ? -4.078 6.239 2.793 1.00 91.00 94 ASP A O 1
ATOM 734 N N . VAL A 1 95 ? -3.844 6.197 5.029 1.00 86.31 95 VAL A N 1
ATOM 735 C CA . VAL A 1 95 ? -5.205 5.744 5.316 1.00 86.31 95 VAL A CA 1
ATOM 736 C C . VAL A 1 95 ? -6.093 6.910 5.746 1.00 86.31 95 VAL A C 1
ATOM 738 O O . VAL A 1 95 ? -7.261 6.958 5.358 1.00 86.31 95 VAL A O 1
ATOM 741 N N . SER A 1 96 ? -5.555 7.883 6.485 1.00 85.81 96 SER A N 1
ATOM 742 C CA . SER A 1 96 ? -6.329 9.017 7.012 1.00 85.81 96 SER A CA 1
ATOM 743 C C . SER A 1 96 ? -6.915 9.896 5.909 1.00 85.81 96 SER A C 1
ATOM 745 O O . SER A 1 96 ? -8.116 10.198 5.928 1.00 85.81 96 SER A O 1
ATOM 747 N N . SER A 1 97 ? -6.111 10.250 4.899 1.00 80.44 97 SER A N 1
ATOM 748 C CA . SER A 1 97 ? -6.588 11.060 3.771 1.00 80.44 97 SER A CA 1
ATOM 749 C C . SER A 1 97 ? -7.691 10.335 2.995 1.00 80.44 97 SER A C 1
ATOM 751 O O . SER A 1 97 ? -8.679 10.941 2.574 1.00 80.44 97 SER A O 1
ATOM 753 N N . CYS A 1 98 ? -7.548 9.016 2.841 1.00 77.62 98 CYS A N 1
ATOM 754 C CA . CYS A 1 98 ? -8.492 8.174 2.114 1.00 77.62 98 CYS A CA 1
ATOM 755 C C . CYS A 1 98 ? -9.825 8.040 2.849 1.00 77.62 98 CYS A C 1
ATOM 757 O O . CYS A 1 98 ? -10.877 8.287 2.259 1.00 77.62 98 CYS A O 1
ATOM 759 N N . ILE A 1 99 ? -9.790 7.695 4.137 1.00 80.38 99 ILE A N 1
ATOM 760 C CA . ILE A 1 99 ? -11.002 7.524 4.943 1.00 80.38 99 ILE A CA 1
ATOM 761 C C . ILE A 1 99 ? -11.756 8.848 5.067 1.00 80.38 99 ILE A C 1
ATOM 763 O O . ILE A 1 99 ? -12.972 8.872 4.881 1.00 80.38 99 ILE A O 1
ATOM 767 N N . THR A 1 100 ? -11.048 9.959 5.291 1.00 81.94 100 THR A N 1
ATOM 768 C CA . THR A 1 100 ? -11.668 11.291 5.349 1.00 81.94 100 THR A CA 1
ATOM 769 C C . THR A 1 100 ? -12.410 11.608 4.050 1.00 81.94 100 THR A C 1
ATOM 771 O O . THR A 1 100 ? -13.552 12.067 4.086 1.00 81.94 100 THR A O 1
ATOM 774 N N . LYS A 1 101 ? -11.806 11.310 2.889 1.00 77.50 101 LYS A N 1
ATOM 775 C CA . LYS A 1 101 ? -12.455 11.501 1.583 1.00 77.50 101 LYS A CA 1
ATOM 776 C C . LYS A 1 101 ? -13.737 10.670 1.459 1.00 77.50 101 LYS A C 1
ATOM 778 O O . LYS A 1 101 ? -14.747 11.203 1.012 1.00 77.50 101 LYS A O 1
ATOM 783 N N . ILE A 1 102 ? -13.709 9.407 1.888 1.00 77.31 102 ILE A N 1
ATOM 784 C CA . ILE A 1 102 ? -14.860 8.489 1.823 1.00 77.31 102 ILE A CA 1
ATOM 785 C C . ILE A 1 102 ? -15.999 8.941 2.749 1.00 77.31 102 ILE A C 1
ATOM 787 O O . ILE A 1 102 ? -17.170 8.921 2.369 1.00 77.31 102 ILE A O 1
ATOM 791 N N . GLN A 1 103 ? -15.679 9.387 3.962 1.00 76.88 103 GLN A N 1
ATOM 792 C CA . GLN A 1 103 ? -16.690 9.889 4.894 1.00 76.88 103 GLN A CA 1
ATOM 793 C C . GLN A 1 103 ? -17.341 11.181 4.387 1.00 76.88 103 GLN A C 1
ATOM 795 O O . GLN A 1 103 ? -18.559 11.324 4.484 1.00 76.88 103 GLN A O 1
ATOM 800 N N . LEU A 1 104 ? -16.561 12.091 3.790 1.00 71.75 104 LEU A N 1
ATOM 801 C CA . LEU A 1 104 ? -17.090 13.310 3.172 1.00 71.75 104 LEU A CA 1
ATOM 802 C C . LEU A 1 104 ? -18.033 13.000 2.002 1.00 71.75 104 LEU A C 1
ATOM 804 O O . LEU A 1 104 ? -19.103 13.601 1.916 1.00 71.75 104 LEU A O 1
ATOM 808 N N . THR A 1 105 ? -17.687 12.041 1.138 1.00 65.94 105 THR A N 1
ATOM 809 C CA . THR A 1 105 ? -18.577 11.624 0.041 1.00 65.94 105 THR A CA 1
ATOM 810 C C . THR A 1 105 ? -19.876 11.011 0.564 1.00 65.94 105 THR A C 1
ATOM 812 O O . THR A 1 105 ? -20.950 11.326 0.059 1.00 65.94 105 THR A O 1
ATOM 815 N N . ASN A 1 106 ? -19.811 10.213 1.634 1.00 68.56 106 ASN A N 1
ATOM 816 C CA . ASN A 1 106 ? -21.000 9.598 2.228 1.00 68.56 106 ASN A CA 1
ATOM 817 C C . ASN A 1 106 ? -21.902 10.624 2.940 1.00 68.56 106 ASN A C 1
ATOM 819 O O . ASN A 1 106 ? -23.125 10.506 2.892 1.00 68.56 106 ASN A O 1
ATOM 823 N N . ALA A 1 107 ? -21.320 11.641 3.585 1.00 62.06 107 ALA A N 1
ATOM 824 C CA . ALA A 1 107 ? -22.060 12.680 4.305 1.00 62.06 107 ALA A CA 1
ATOM 825 C C . ALA A 1 107 ? -22.794 13.659 3.374 1.00 62.06 107 ALA A C 1
ATOM 827 O O . ALA A 1 107 ? -23.848 14.181 3.737 1.00 62.06 107 ALA A O 1
ATOM 828 N N . ASN A 1 108 ? -22.266 13.884 2.170 1.00 65.88 108 ASN A N 1
ATOM 829 C CA . ASN A 1 108 ? -22.868 14.796 1.200 1.00 65.88 108 ASN A CA 1
ATOM 830 C C . ASN A 1 108 ? -24.023 14.161 0.401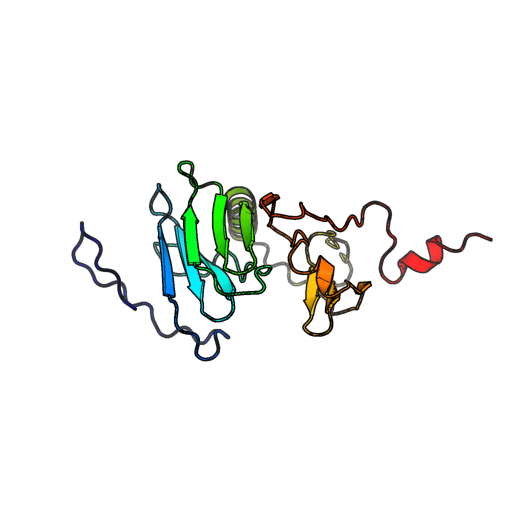 1.00 65.88 108 ASN A C 1
ATOM 832 O O . ASN A 1 108 ? -24.659 14.853 -0.388 1.00 65.88 108 ASN A O 1
ATOM 836 N N . GLY A 1 109 ? -24.338 12.875 0.617 1.00 50.53 109 GLY A N 1
ATOM 837 C CA . GLY A 1 109 ? -25.481 12.201 -0.013 1.00 50.53 109 GLY A CA 1
ATOM 838 C C . GLY A 1 109 ? -25.373 12.030 -1.532 1.00 50.53 109 GLY A C 1
ATOM 839 O O . GLY A 1 109 ? -26.343 11.626 -2.171 1.00 50.53 109 GLY A O 1
ATOM 840 N N . GLU A 1 110 ? -24.208 12.301 -2.117 1.00 44.25 110 GLU A N 1
ATOM 841 C CA . GLU A 1 110 ? -23.939 12.064 -3.530 1.00 44.25 110 GLU A CA 1
ATOM 842 C C . GLU A 1 110 ? -23.587 10.586 -3.727 1.00 44.25 110 GLU A C 1
ATOM 844 O O . GLU A 1 110 ? -22.428 10.185 -3.822 1.00 44.25 110 GLU A O 1
ATOM 849 N N . LEU A 1 111 ? -24.621 9.749 -3.843 1.00 40.19 111 LEU A N 1
ATOM 850 C CA . LEU A 1 111 ? -24.540 8.694 -4.843 1.00 40.19 111 LEU A CA 1
ATOM 851 C C . LEU A 1 111 ? -24.504 9.424 -6.185 1.00 40.19 111 LEU A C 1
ATOM 853 O O . LEU A 1 111 ? -25.554 9.776 -6.722 1.00 40.19 111 LEU A O 1
ATOM 857 N N . GLU A 1 112 ? -23.307 9.711 -6.698 1.00 40.44 112 GLU A N 1
ATOM 858 C CA . GLU A 1 112 ? -23.154 10.011 -8.117 1.00 40.44 112 GLU A CA 1
ATOM 859 C C . GLU A 1 112 ? -23.652 8.779 -8.894 1.00 40.44 112 GLU A C 1
ATOM 861 O O . GLU A 1 112 ? -22.892 7.874 -9.243 1.00 40.44 112 GLU A O 1
ATOM 866 N N . GLU A 1 113 ? -24.957 8.712 -9.174 1.00 32.53 113 GLU A N 1
ATOM 867 C CA . GLU A 1 113 ? -25.383 8.128 -10.434 1.00 32.53 113 GLU A CA 1
ATOM 868 C C . GLU A 1 113 ? -24.690 8.961 -11.504 1.00 32.53 113 GLU A C 1
ATOM 870 O O . GLU A 1 113 ? -25.014 10.131 -11.703 1.00 32.53 113 GLU A O 1
ATOM 875 N N . ALA A 1 114 ? -23.659 8.366 -12.102 1.00 31.83 114 ALA A N 1
ATOM 876 C CA . ALA A 1 114 ? -22.826 8.986 -13.109 1.00 31.83 114 ALA A CA 1
ATOM 877 C C . ALA A 1 114 ? -23.694 9.705 -14.148 1.00 31.83 114 ALA A C 1
ATOM 879 O O . ALA A 1 114 ? -24.323 9.062 -14.990 1.00 31.83 114 ALA A O 1
ATOM 880 N N . ASP A 1 115 ? -23.682 11.038 -14.116 1.00 34.03 115 ASP A N 1
ATOM 881 C CA . ASP A 1 115 ? -24.027 11.841 -15.275 1.00 34.03 115 ASP A CA 1
ATOM 882 C C . ASP A 1 115 ? -23.003 11.476 -16.365 1.00 34.03 115 ASP A C 1
ATOM 884 O O . ASP A 1 115 ? -21.811 11.776 -16.213 1.00 34.03 115 ASP A O 1
ATOM 888 N N . PRO A 1 116 ? -23.409 10.824 -17.473 1.00 39.12 116 PRO A N 1
ATOM 889 C CA . PRO A 1 116 ? -22.481 10.407 -18.522 1.00 39.12 116 PRO A CA 1
ATOM 890 C C . PRO A 1 116 ? -21.738 11.588 -19.169 1.00 39.12 116 PRO A C 1
ATOM 892 O O . PRO A 1 116 ? -20.786 11.371 -19.923 1.00 39.12 116 PRO A O 1
ATOM 895 N N . SER A 1 117 ? -22.172 12.827 -18.902 1.00 36.66 117 SER A N 1
ATOM 896 C CA . SER A 1 117 ? -21.598 14.056 -19.440 1.00 36.66 117 SER A CA 1
ATOM 897 C C . SER A 1 117 ? -20.570 14.746 -18.527 1.00 36.66 117 SER A C 1
ATOM 899 O O . SER A 1 117 ? -19.765 15.530 -19.030 1.00 36.66 117 SER A O 1
ATOM 901 N N . GLN A 1 118 ? -20.472 14.381 -17.241 1.00 40.25 118 GLN A N 1
ATOM 902 C CA . GLN A 1 118 ? -19.451 14.882 -16.300 1.00 40.25 118 GLN A CA 1
ATOM 903 C C . GLN A 1 118 ? -18.266 13.906 -16.197 1.00 40.25 118 GLN A C 1
ATOM 905 O O . GLN A 1 118 ? -17.837 13.465 -15.135 1.00 40.25 118 GLN A O 1
ATOM 910 N N . ARG A 1 119 ? -17.711 13.517 -17.349 1.00 40.31 119 ARG A N 1
ATOM 911 C CA . ARG A 1 119 ? -16.630 12.524 -17.457 1.00 40.31 119 ARG A CA 1
ATOM 912 C C . ARG A 1 119 ? -15.252 13.159 -17.226 1.00 40.31 119 ARG A C 1
ATOM 914 O O . ARG A 1 119 ? -14.405 13.132 -18.129 1.00 40.31 119 ARG A O 1
ATOM 921 N N . ALA A 1 120 ? -15.032 13.736 -16.042 1.00 34.31 120 ALA A N 1
ATOM 922 C CA . ALA A 1 120 ? -13.792 14.441 -15.708 1.00 34.31 120 ALA A CA 1
ATOM 923 C C . ALA A 1 120 ? -13.222 14.219 -14.293 1.00 34.31 120 ALA A C 1
ATOM 925 O O . ALA A 1 120 ? -12.216 14.851 -13.995 1.00 34.31 120 ALA A O 1
ATOM 926 N N . ASP A 1 121 ? -13.702 13.264 -13.484 1.00 39.06 121 ASP A N 1
ATOM 927 C CA . ASP A 1 121 ? -12.874 12.735 -12.377 1.00 39.06 121 ASP A CA 1
ATOM 928 C C . ASP A 1 121 ? -12.004 11.561 -12.874 1.00 39.06 121 ASP A C 1
ATOM 930 O O . ASP A 1 121 ? -12.052 10.421 -12.412 1.00 39.06 121 ASP A O 1
ATOM 934 N N . ARG A 1 122 ? -11.220 11.840 -13.926 1.00 43.78 122 ARG A N 1
ATOM 935 C CA . ARG A 1 122 ? -10.159 10.959 -14.441 1.00 43.78 122 ARG A CA 1
ATOM 936 C C . ARG A 1 122 ? -8.858 11.267 -13.706 1.00 43.78 122 ARG A C 1
ATOM 938 O O . ARG A 1 122 ? -7.851 11.595 -14.326 1.00 43.78 122 ARG A O 1
ATOM 945 N N . GLY A 1 123 ? -8.894 11.229 -12.378 1.00 38.34 123 GLY A N 1
ATOM 946 C CA . GLY A 1 123 ? -7.693 11.423 -11.577 1.00 38.34 123 GLY A CA 1
ATOM 947 C C . GLY A 1 123 ? -6.659 10.320 -11.871 1.00 38.34 123 GLY A C 1
ATOM 948 O O . GLY A 1 123 ? -7.029 9.143 -11.912 1.00 38.34 123 GLY A O 1
ATOM 949 N N . PRO A 1 124 ? -5.361 10.645 -12.020 1.00 45.16 124 PRO A N 1
ATOM 950 C CA . PRO A 1 124 ? -4.283 9.689 -12.318 1.00 45.16 124 PRO A CA 1
ATOM 951 C C . PRO A 1 124 ? -3.995 8.670 -11.194 1.00 45.16 124 PRO A C 1
ATOM 953 O O . PRO A 1 124 ? -3.081 7.860 -11.313 1.00 45.16 124 PRO A O 1
ATOM 956 N N . ASN A 1 125 ? -4.789 8.660 -10.117 1.00 54.84 125 ASN A N 1
ATOM 957 C CA . ASN A 1 125 ? -4.599 7.828 -8.924 1.00 54.84 125 ASN A CA 1
ATOM 958 C C . ASN A 1 125 ? -5.460 6.554 -8.893 1.00 54.84 125 ASN A C 1
ATOM 960 O O . ASN A 1 125 ? -5.531 5.895 -7.860 1.00 54.84 125 ASN A O 1
ATOM 964 N N . LYS A 1 126 ? -6.133 6.186 -9.990 1.00 70.38 126 LYS A N 1
ATOM 965 C CA . LYS A 1 126 ? -6.989 4.987 -10.036 1.00 70.38 126 LYS A CA 1
ATOM 966 C C . LYS A 1 126 ? -6.534 4.018 -11.125 1.00 70.38 126 LYS A C 1
ATOM 968 O O . LYS A 1 126 ? -7.239 3.778 -12.102 1.00 70.38 126 LYS A O 1
ATOM 973 N N . TRP A 1 127 ? -5.329 3.486 -10.947 1.00 83.25 127 TRP A N 1
ATOM 974 C CA . TRP A 1 127 ? -4.768 2.435 -11.790 1.00 83.25 127 TRP A CA 1
ATOM 975 C C . TRP A 1 127 ? -4.376 1.212 -10.956 1.00 83.25 127 TRP A C 1
ATOM 977 O O . TRP A 1 127 ? -4.102 1.317 -9.762 1.00 83.25 127 TRP A O 1
ATOM 987 N N . CYS A 1 128 ? -4.336 0.039 -11.578 1.00 82.81 128 CYS A N 1
ATOM 988 C CA . CYS A 1 128 ? -3.779 -1.166 -10.967 1.00 82.81 128 CYS A CA 1
ATOM 989 C C . CYS A 1 128 ? -2.857 -1.890 -11.948 1.00 82.81 128 CYS A C 1
ATOM 991 O O . CYS A 1 128 ? -2.864 -1.615 -13.146 1.00 82.81 128 CYS A O 1
ATOM 993 N N . LEU A 1 129 ? -2.018 -2.781 -11.428 1.00 85.56 129 LEU A N 1
ATOM 994 C CA . LEU A 1 129 ? -1.149 -3.619 -12.238 1.00 85.56 129 LEU A CA 1
ATOM 995 C C . LEU A 1 129 ? -1.873 -4.942 -12.484 1.00 85.56 129 LEU A C 1
ATOM 997 O O . LEU A 1 129 ? -2.266 -5.618 -11.534 1.00 85.56 129 LEU A O 1
ATOM 1001 N N . ASP A 1 130 ? -2.070 -5.307 -13.746 1.00 84.31 130 ASP A N 1
ATOM 1002 C CA . ASP A 1 130 ? -2.626 -6.608 -14.090 1.00 84.31 130 ASP A CA 1
ATOM 1003 C C . ASP A 1 130 ? -1.575 -7.727 -13.960 1.00 84.31 130 ASP A C 1
ATOM 1005 O O . ASP A 1 130 ? -0.369 -7.498 -13.832 1.00 84.31 130 ASP A O 1
ATOM 1009 N N . LYS A 1 131 ? -2.042 -8.977 -14.023 1.00 82.12 131 LYS A N 1
ATOM 1010 C CA . LYS A 1 131 ? -1.193 -10.178 -13.950 1.00 82.12 131 LYS A CA 1
ATOM 1011 C C . LYS A 1 131 ? -0.127 -10.262 -15.056 1.00 82.12 131 LYS A C 1
ATOM 1013 O O . LYS A 1 131 ? 0.875 -10.953 -14.887 1.00 82.12 131 LYS A O 1
ATOM 1018 N N . ASP A 1 132 ? -0.337 -9.575 -16.177 1.00 86.12 132 ASP A N 1
ATOM 1019 C CA . ASP A 1 132 ? 0.571 -9.569 -17.324 1.00 86.12 132 ASP A CA 1
ATOM 1020 C C . ASP A 1 132 ? 1.632 -8.448 -17.189 1.00 86.12 132 ASP A C 1
ATOM 1022 O O . ASP A 1 132 ? 2.629 -8.413 -17.923 1.00 86.12 132 ASP A O 1
ATOM 1026 N N . GLY A 1 133 ? 1.467 -7.561 -16.199 1.00 87.44 133 GLY A N 1
ATOM 1027 C CA . GLY A 1 133 ? 2.341 -6.430 -15.900 1.00 87.44 133 GLY A CA 1
ATOM 1028 C C . GLY A 1 133 ? 1.961 -5.126 -16.572 1.00 87.44 133 GLY A C 1
ATOM 1029 O O . GLY A 1 133 ? 2.805 -4.237 -16.667 1.00 87.44 133 GLY A O 1
ATOM 1030 N N . TRP A 1 134 ? 0.738 -5.009 -17.075 1.00 90.62 134 TRP A N 1
ATOM 1031 C CA . TRP A 1 134 ? 0.229 -3.743 -17.572 1.00 90.62 134 TRP A CA 1
ATOM 1032 C C . TRP A 1 134 ? -0.370 -2.932 -16.442 1.00 90.62 134 TRP A C 1
ATOM 1034 O O . TRP A 1 134 ? -1.193 -3.417 -15.672 1.00 90.62 134 TRP A O 1
ATOM 1044 N N . VAL A 1 135 ? 0.003 -1.662 -16.395 1.00 88.25 135 VAL A N 1
ATOM 1045 C CA . VAL A 1 135 ? -0.742 -0.654 -15.657 1.00 88.25 135 VAL A CA 1
ATOM 1046 C C . VAL A 1 135 ? -2.018 -0.395 -16.434 1.00 88.25 135 VAL A C 1
ATOM 1048 O O . VAL A 1 135 ? -1.965 -0.020 -17.608 1.00 88.25 135 VAL A O 1
ATOM 1051 N N . VAL A 1 136 ? -3.153 -0.632 -15.791 1.00 86.75 136 VAL A N 1
ATOM 1052 C CA . VAL A 1 136 ? -4.478 -0.431 -16.365 1.00 86.75 136 VAL A CA 1
ATOM 1053 C C . VAL A 1 136 ? -5.246 0.617 -15.579 1.00 86.75 136 VAL A C 1
ATOM 1055 O O . VAL A 1 136 ? -5.113 0.703 -14.360 1.00 86.75 136 VAL A O 1
ATOM 1058 N N . ASP A 1 137 ? -6.045 1.418 -16.275 1.00 82.88 137 ASP A N 1
ATOM 1059 C CA . ASP A 1 137 ? -6.942 2.382 -15.636 1.00 82.88 137 ASP A CA 1
ATOM 1060 C C . ASP A 1 137 ? -8.223 1.724 -15.085 1.00 82.88 137 ASP A C 1
ATOM 1062 O O . ASP A 1 137 ? -8.423 0.508 -15.170 1.00 82.88 137 ASP A O 1
ATOM 1066 N N . SER A 1 138 ? -9.122 2.541 -14.534 1.00 77.44 138 SER A N 1
ATOM 1067 C CA . SER A 1 138 ? -10.431 2.110 -14.025 1.00 77.44 138 SER A CA 1
ATOM 1068 C C . SER A 1 138 ? -11.324 1.432 -15.075 1.00 77.44 138 SER A C 1
ATOM 1070 O O . SER A 1 138 ? -12.200 0.648 -14.712 1.00 77.44 138 SER A O 1
ATOM 1072 N N . GLU A 1 139 ? -11.089 1.682 -16.366 1.00 81.12 139 GLU A N 1
ATOM 1073 C CA . GLU A 1 139 ? -11.790 1.057 -17.494 1.00 81.12 139 GLU A CA 1
ATOM 1074 C C . GLU A 1 139 ? -11.069 -0.212 -17.997 1.00 81.12 139 GLU A C 1
ATOM 1076 O O . GLU A 1 139 ? -11.464 -0.793 -19.008 1.00 81.12 139 GLU A O 1
ATOM 1081 N N . LYS A 1 140 ? -10.024 -0.672 -17.290 1.00 80.75 140 LYS A N 1
ATOM 1082 C CA . LYS A 1 140 ? -9.147 -1.799 -17.660 1.00 80.75 140 LYS A CA 1
ATOM 1083 C C . LYS A 1 140 ? -8.380 -1.585 -18.968 1.00 80.75 140 LYS A C 1
ATOM 1085 O O . LYS A 1 140 ? -7.951 -2.551 -19.607 1.00 80.75 140 LYS A O 1
ATOM 1090 N N . ARG A 1 141 ? -8.180 -0.335 -19.387 1.00 84.00 141 ARG A N 1
ATOM 1091 C CA . ARG A 1 141 ? -7.378 -0.015 -20.571 1.00 84.00 141 ARG A CA 1
ATOM 1092 C C . ARG A 1 141 ? -5.908 -0.007 -20.191 1.00 84.00 141 ARG A C 1
ATOM 1094 O O . ARG A 1 141 ? -5.524 0.598 -19.198 1.00 84.00 141 ARG A O 1
ATOM 1101 N N . ARG A 1 142 ? -5.084 -0.668 -21.001 1.00 87.88 142 ARG A N 1
ATOM 1102 C CA . ARG A 1 142 ? -3.631 -0.744 -20.816 1.00 87.88 142 ARG A CA 1
ATOM 1103 C C . ARG A 1 142 ? -2.990 0.612 -21.105 1.00 87.88 142 ARG A C 1
ATOM 1105 O O . ARG A 1 142 ? -3.167 1.146 -22.195 1.00 87.88 142 ARG A O 1
ATOM 1112 N N . LEU A 1 143 ? -2.248 1.136 -20.135 1.00 86.50 143 LEU A N 1
ATOM 1113 C CA . LEU A 1 143 ? -1.544 2.414 -20.217 1.00 86.50 143 LEU A CA 1
ATOM 1114 C C . LEU A 1 143 ? -0.064 2.201 -20.531 1.00 86.50 143 LEU A C 1
ATOM 1116 O O . LEU A 1 143 ? 0.426 2.622 -21.574 1.00 86.50 143 LEU A O 1
ATOM 1120 N N . VAL A 1 144 ? 0.646 1.510 -19.638 1.00 88.31 144 VAL A N 1
ATOM 1121 C CA . VAL A 1 144 ? 2.086 1.266 -19.751 1.00 88.31 144 VAL A CA 1
ATOM 1122 C C . VAL A 1 144 ? 2.419 -0.128 -19.240 1.00 88.31 144 VAL A C 1
ATOM 1124 O O . VAL A 1 144 ? 1.820 -0.607 -18.278 1.00 88.31 144 VAL A O 1
ATOM 1127 N N . TRP A 1 145 ? 3.355 -0.802 -19.900 1.00 91.38 145 TRP A N 1
ATOM 1128 C CA . TRP A 1 145 ? 3.856 -2.088 -19.433 1.00 91.38 145 TRP A CA 1
ATOM 1129 C C . TRP A 1 145 ? 5.034 -1.884 -18.484 1.00 91.38 145 TRP A C 1
ATOM 1131 O O . TRP A 1 145 ? 5.961 -1.134 -18.790 1.00 91.38 145 TRP A O 1
ATOM 1141 N N . VAL A 1 146 ? 5.010 -2.579 -17.349 1.00 90.44 146 VAL A N 1
ATOM 1142 C CA . VAL A 1 146 ? 6.059 -2.526 -16.332 1.00 90.44 146 VAL A CA 1
ATOM 1143 C C . VAL A 1 146 ? 6.863 -3.835 -16.369 1.00 90.44 146 VAL A C 1
ATOM 1145 O O . VAL A 1 146 ? 6.295 -4.916 -16.145 1.00 90.44 146 VAL A O 1
ATOM 1148 N N . PRO A 1 147 ? 8.187 -3.771 -16.617 1.00 91.25 147 PRO A N 1
ATOM 1149 C CA . PRO A 1 147 ? 9.077 -4.924 -16.511 1.00 91.25 147 PRO A CA 1
ATOM 1150 C C . PRO A 1 147 ? 8.956 -5.622 -15.161 1.00 91.25 147 PRO A C 1
ATOM 1152 O O . PRO A 1 147 ? 8.879 -4.944 -14.140 1.00 91.25 147 PRO A O 1
ATOM 1155 N N . SER A 1 148 ? 8.973 -6.961 -15.150 1.00 88.19 148 SER A N 1
ATOM 1156 C CA . SER A 1 148 ? 8.863 -7.793 -13.934 1.00 88.19 148 SER A CA 1
ATOM 1157 C C . SER A 1 148 ? 9.744 -7.299 -12.795 1.00 88.19 148 SER A C 1
ATOM 1159 O O . SER A 1 148 ? 9.293 -7.172 -11.662 1.00 88.19 148 SER A O 1
ATOM 1161 N N . ASP A 1 149 ? 10.972 -6.935 -13.136 1.00 87.19 149 ASP A N 1
ATOM 1162 C CA . ASP A 1 149 ? 12.041 -6.603 -12.205 1.00 87.19 149 ASP A CA 1
ATOM 1163 C C . ASP A 1 149 ? 11.798 -5.262 -11.491 1.00 87.19 149 ASP A C 1
ATOM 1165 O O . ASP A 1 149 ? 12.424 -4.982 -10.471 1.00 87.19 149 ASP A O 1
ATOM 1169 N N . LEU A 1 150 ? 10.886 -4.438 -12.023 1.00 88.31 150 LEU A N 1
ATOM 1170 C CA . LEU A 1 150 ? 10.496 -3.143 -11.467 1.00 88.31 150 LEU A CA 1
ATOM 1171 C C . LEU A 1 1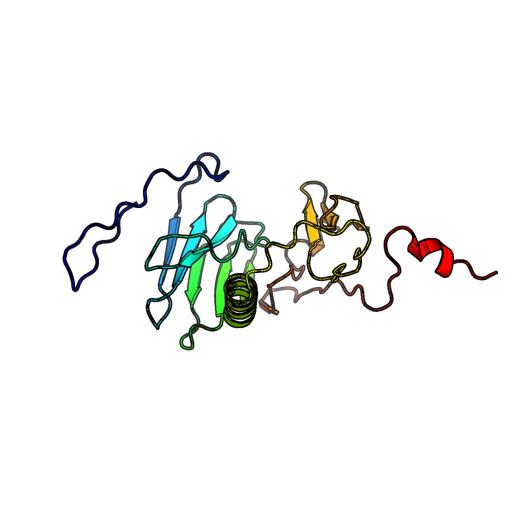50 ? 9.185 -3.202 -10.675 1.00 88.31 150 LEU A C 1
ATOM 1173 O O . LEU A 1 150 ? 8.915 -2.294 -9.893 1.00 88.31 150 LEU A O 1
ATOM 1177 N N . ARG A 1 151 ? 8.372 -4.255 -10.841 1.00 88.19 151 ARG A N 1
ATOM 1178 C CA . ARG A 1 151 ? 7.015 -4.334 -10.260 1.00 88.19 151 ARG A CA 1
ATOM 1179 C C . ARG A 1 151 ? 7.041 -4.304 -8.735 1.00 88.19 151 ARG A C 1
ATOM 1181 O O . ARG A 1 151 ? 6.250 -3.589 -8.129 1.00 88.19 151 ARG A O 1
ATOM 1188 N N . ASN A 1 152 ? 8.003 -4.996 -8.125 1.00 87.88 152 ASN A N 1
ATOM 1189 C CA . ASN A 1 152 ? 8.174 -5.023 -6.668 1.00 87.88 152 ASN A CA 1
ATOM 1190 C C . ASN A 1 152 ? 8.492 -3.637 -6.093 1.00 87.88 152 ASN A C 1
ATOM 1192 O O . ASN A 1 152 ? 8.155 -3.355 -4.949 1.00 87.88 152 ASN A O 1
ATOM 1196 N N . TYR A 1 153 ? 9.113 -2.768 -6.890 1.00 89.94 153 TYR A N 1
ATOM 1197 C CA . TYR A 1 153 ? 9.594 -1.451 -6.478 1.00 89.94 153 TYR A CA 1
ATOM 1198 C C . TYR A 1 153 ? 8.698 -0.313 -6.977 1.00 89.94 153 TYR A C 1
ATOM 1200 O O . TYR A 1 153 ? 9.045 0.857 -6.827 1.00 89.94 153 TYR A O 1
ATOM 1208 N N . LEU A 1 154 ? 7.537 -0.637 -7.546 1.00 89.81 154 LEU A N 1
ATOM 1209 C CA . LEU A 1 154 ? 6.579 0.343 -8.028 1.00 89.81 154 LEU A CA 1
ATOM 1210 C C . LEU A 1 154 ? 5.667 0.831 -6.889 1.00 89.81 154 LEU A C 1
ATOM 1212 O O . LEU A 1 154 ? 5.024 0.033 -6.192 1.00 89.81 154 LEU A O 1
ATOM 1216 N N . LEU A 1 155 ? 5.591 2.152 -6.714 1.00 88.69 155 LEU A N 1
ATOM 1217 C CA . LEU A 1 155 ? 4.600 2.795 -5.855 1.00 88.69 155 LEU A CA 1
ATOM 1218 C C . LEU A 1 155 ? 3.220 2.675 -6.506 1.00 88.69 155 LEU A C 1
ATOM 1220 O O . LEU A 1 155 ? 2.994 3.178 -7.605 1.00 88.69 155 LEU A O 1
ATOM 1224 N N . HIS A 1 156 ? 2.322 1.970 -5.823 1.00 84.94 156 HIS A N 1
ATOM 1225 C CA . HIS A 1 156 ? 0.917 1.843 -6.194 1.00 84.94 156 HIS A CA 1
ATOM 1226 C C . HIS A 1 156 ? 0.107 3.026 -5.651 1.00 84.94 156 HIS A C 1
ATOM 1228 O O . HIS A 1 156 ? 0.578 3.722 -4.750 1.00 84.94 156 HIS A O 1
ATOM 1234 N N . PRO A 1 157 ? -1.124 3.253 -6.138 1.00 79.12 157 PRO A N 1
ATOM 1235 C CA . PRO A 1 157 ? -2.024 4.199 -5.495 1.00 79.12 157 PRO A CA 1
ATOM 1236 C C . PRO A 1 157 ? -2.166 3.917 -3.997 1.00 79.12 157 PRO A C 1
ATOM 1238 O O . PRO A 1 157 ? -2.183 2.759 -3.581 1.00 79.12 157 PRO A O 1
ATOM 1241 N N . PHE A 1 158 ? -2.246 4.986 -3.204 1.00 78.38 158 PHE A N 1
ATOM 1242 C CA . PHE A 1 158 ? -2.264 4.976 -1.733 1.00 78.38 158 PHE A CA 1
ATOM 1243 C C . PHE A 1 158 ? -0.965 4.530 -1.050 1.00 78.38 158 PHE A C 1
ATOM 1245 O O . PHE A 1 158 ? -0.847 4.716 0.156 1.00 78.38 158 PHE A O 1
ATOM 1252 N N . ASN A 1 159 ? 0.018 4.001 -1.788 1.00 85.75 159 ASN A N 1
ATOM 1253 C CA . ASN A 1 159 ? 1.362 3.759 -1.272 1.00 85.75 159 ASN A CA 1
ATOM 1254 C C . ASN A 1 159 ? 2.160 5.069 -1.312 1.00 85.75 159 ASN A C 1
ATOM 1256 O O . ASN A 1 159 ? 2.730 5.417 -2.350 1.00 85.75 159 ASN A O 1
ATOM 1260 N N . ASP A 1 160 ? 2.169 5.799 -0.200 1.00 84.25 160 ASP A N 1
ATOM 1261 C CA . ASP A 1 160 ? 2.831 7.102 -0.090 1.00 84.25 160 ASP A CA 1
ATOM 1262 C C . ASP A 1 160 ? 4.357 6.962 -0.179 1.00 84.25 160 ASP A C 1
ATOM 1264 O O . ASP A 1 160 ? 5.041 7.726 -0.862 1.00 84.25 160 ASP A O 1
ATOM 1268 N N . SER A 1 161 ? 4.903 5.920 0.453 1.00 88.25 161 SER A N 1
ATOM 1269 C CA . SER A 1 161 ? 6.345 5.698 0.511 1.00 88.25 161 SER A CA 1
ATOM 1270 C C . SER A 1 161 ? 6.707 4.223 0.647 1.00 88.25 161 SER A C 1
ATOM 1272 O O . SER A 1 161 ? 5.917 3.388 1.080 1.00 88.25 161 SER A O 1
ATOM 1274 N N . MET A 1 162 ? 7.943 3.887 0.282 1.00 92.38 162 MET A N 1
ATOM 1275 C CA . MET A 1 162 ? 8.461 2.526 0.346 1.00 92.38 162 MET A CA 1
ATOM 1276 C C . MET A 1 162 ? 9.939 2.511 0.711 1.00 92.38 162 MET A C 1
ATOM 1278 O O . MET A 1 162 ? 10.741 3.260 0.156 1.00 92.38 162 MET A O 1
ATOM 1282 N N . ILE A 1 163 ? 10.298 1.579 1.587 1.00 92.44 163 ILE A N 1
ATOM 1283 C CA . ILE A 1 163 ? 11.679 1.216 1.887 1.00 92.44 163 ILE A CA 1
ATOM 1284 C C . ILE A 1 163 ? 11.961 -0.118 1.200 1.00 92.44 163 ILE A C 1
ATOM 1286 O O . ILE A 1 163 ? 11.201 -1.073 1.353 1.00 92.44 163 ILE A O 1
ATOM 1290 N N . SER A 1 164 ? 13.047 -0.191 0.433 1.00 92.88 164 SER A N 1
ATOM 1291 C CA . SER A 1 164 ? 13.491 -1.423 -0.221 1.00 92.88 164 SER A CA 1
ATOM 1292 C C . SER A 1 164 ? 15.011 -1.440 -0.401 1.00 92.88 164 SER A C 1
ATOM 1294 O O . SER A 1 164 ? 15.677 -0.411 -0.263 1.00 92.88 164 SER A O 1
ATOM 1296 N N . ASP A 1 165 ? 15.557 -2.598 -0.774 1.00 89.00 165 ASP A N 1
ATOM 1297 C CA . ASP A 1 165 ? 16.976 -2.767 -1.108 1.00 89.00 165 ASP A CA 1
ATOM 1298 C C . ASP A 1 165 ? 17.397 -2.116 -2.442 1.00 89.00 165 ASP A C 1
ATOM 1300 O O . ASP A 1 165 ? 18.594 -2.008 -2.716 1.00 89.00 165 ASP A O 1
ATOM 1304 N N . ARG A 1 166 ? 16.445 -1.666 -3.274 1.00 86.56 166 ARG A N 1
ATOM 1305 C CA . ARG A 1 166 ? 16.700 -1.071 -4.603 1.00 86.56 166 ARG A CA 1
ATOM 1306 C C . ARG A 1 166 ? 16.012 0.278 -4.840 1.00 86.56 166 ARG A C 1
ATOM 1308 O O . ARG A 1 166 ? 15.991 0.759 -5.970 1.00 86.56 166 ARG A O 1
ATOM 1315 N N . GLY A 1 167 ? 15.479 0.900 -3.790 1.00 88.50 167 GLY A N 1
ATOM 1316 C CA . GLY A 1 167 ? 14.724 2.151 -3.877 1.00 88.50 167 GLY A CA 1
ATOM 1317 C C . GLY A 1 167 ? 13.278 1.956 -4.345 1.00 88.50 167 GLY A C 1
ATOM 1318 O O . GLY A 1 167 ? 12.678 0.893 -4.168 1.00 88.50 167 GLY A O 1
ATOM 1319 N N . SER A 1 168 ? 12.687 3.000 -4.913 1.00 89.94 168 SER A N 1
ATOM 1320 C CA . SER A 1 168 ? 11.308 2.982 -5.395 1.00 89.94 168 SER A CA 1
ATOM 1321 C C . SER A 1 168 ? 11.183 3.720 -6.723 1.00 89.94 168 SER A C 1
ATOM 1323 O O . SER A 1 168 ? 11.963 4.619 -7.039 1.00 89.94 168 SER A O 1
ATOM 1325 N N . PHE A 1 169 ? 10.185 3.326 -7.503 1.00 87.50 169 PHE A N 1
ATOM 1326 C CA . PHE A 1 169 ? 9.801 3.975 -8.745 1.00 87.50 169 PHE A CA 1
ATOM 1327 C C . PHE A 1 169 ? 8.365 4.459 -8.609 1.00 87.50 169 PHE A C 1
ATOM 1329 O O . PHE A 1 169 ? 7.495 3.737 -8.120 1.00 87.50 169 PHE A O 1
ATOM 1336 N N . LYS A 1 170 ? 8.114 5.680 -9.069 1.00 87.75 170 LYS A N 1
ATOM 1337 C CA . LYS A 1 170 ? 6.777 6.252 -9.169 1.00 87.75 170 LYS A CA 1
ATOM 1338 C C . LYS A 1 170 ? 6.434 6.391 -10.642 1.00 87.75 170 LYS A C 1
ATOM 1340 O O . LYS A 1 170 ? 7.246 6.896 -11.414 1.00 87.75 170 LYS A O 1
ATOM 1345 N N . LEU A 1 171 ? 5.243 5.941 -11.020 1.00 84.31 171 LEU A N 1
ATOM 1346 C CA . LEU A 1 171 ? 4.680 6.322 -12.306 1.00 84.31 171 LEU A CA 1
ATOM 1347 C C . LEU A 1 171 ? 4.125 7.730 -12.179 1.00 84.31 171 LEU A C 1
ATOM 1349 O O . LEU A 1 171 ? 3.283 7.997 -11.323 1.00 84.31 171 LEU A O 1
ATOM 1353 N N . ASP A 1 172 ? 4.641 8.605 -13.026 1.00 81.00 172 ASP A N 1
ATOM 1354 C CA . ASP A 1 172 ? 4.172 9.968 -13.152 1.00 81.00 172 ASP A CA 1
ATOM 1355 C C . ASP A 1 172 ? 3.356 10.084 -14.440 1.00 81.00 172 ASP A C 1
ATOM 1357 O O . ASP A 1 172 ? 3.837 9.756 -15.528 1.00 81.00 172 ASP A O 1
ATOM 1361 N N . PHE A 1 173 ? 2.098 10.484 -14.288 1.00 74.38 173 PHE A N 1
ATOM 1362 C CA . PHE A 1 173 ? 1.181 10.729 -15.396 1.00 74.38 173 PHE A CA 1
ATOM 1363 C C . PHE A 1 173 ? 0.931 12.227 -15.600 1.00 74.38 173 PHE A C 1
ATOM 1365 O O . PHE A 1 173 ? 0.104 12.595 -16.439 1.00 74.38 173 PHE A O 1
ATOM 1372 N N . ASP A 1 174 ? 1.639 13.095 -14.873 1.00 72.69 174 ASP A N 1
ATOM 1373 C CA . ASP A 1 174 ? 1.525 14.536 -15.038 1.00 72.69 174 ASP A CA 1
ATOM 1374 C C . ASP A 1 174 ? 1.942 14.929 -16.463 1.00 72.69 174 ASP A C 1
ATOM 1376 O O . ASP A 1 174 ? 3.017 14.594 -16.961 1.00 72.69 174 ASP A O 1
ATOM 1380 N N . GLY A 1 175 ? 1.039 15.616 -17.164 1.00 67.19 175 GLY A N 1
ATOM 1381 C CA . GLY A 1 175 ? 1.244 16.023 -18.557 1.00 67.19 175 GLY A CA 1
ATOM 1382 C C . GLY A 1 175 ? 1.055 14.914 -19.599 1.00 67.19 175 GLY A C 1
ATOM 1383 O O . GLY A 1 175 ? 1.261 15.169 -20.787 1.00 67.19 175 GLY A O 1
ATOM 1384 N N . VAL A 1 176 ? 0.635 13.706 -19.206 1.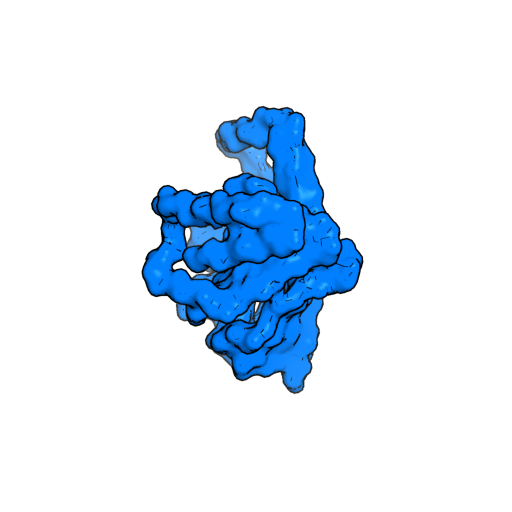00 67.81 176 VAL A N 1
ATOM 1385 C CA . VAL A 1 176 ? 0.322 12.625 -20.150 1.00 67.81 176 VAL A CA 1
ATOM 1386 C C . VAL A 1 176 ? -1.136 12.727 -20.601 1.00 67.81 176 VAL A C 1
ATOM 1388 O O . VAL A 1 176 ? -2.067 12.634 -19.804 1.00 67.81 176 VAL A O 1
ATOM 1391 N N . ASN A 1 177 ? -1.356 12.854 -21.909 1.00 64.38 177 ASN A N 1
ATOM 1392 C CA . ASN A 1 177 ? -2.693 12.722 -22.487 1.00 64.38 177 ASN A CA 1
ATOM 1393 C C . ASN A 1 177 ? -3.087 11.239 -22.534 1.00 64.38 177 ASN A C 1
ATOM 1395 O O . ASN A 1 177 ? -2.415 10.436 -23.177 1.00 64.38 177 ASN A O 1
ATOM 1399 N N . ILE A 1 178 ? -4.185 10.863 -21.875 1.00 64.44 178 ILE A N 1
ATOM 1400 C CA . ILE A 1 178 ? -4.679 9.478 -21.814 1.00 64.44 178 ILE A CA 1
ATOM 1401 C C . ILE A 1 178 ? -6.043 9.377 -22.518 1.00 64.44 178 ILE A C 1
ATOM 1403 O O . ILE A 1 178 ? -6.911 10.236 -22.358 1.00 64.44 178 ILE A O 1
ATOM 1407 N N . GLY A 1 179 ? -6.259 8.313 -23.300 1.00 63.88 179 GLY A N 1
ATOM 1408 C CA . GLY A 1 179 ? -7.530 8.046 -23.989 1.00 63.88 179 GLY A CA 1
ATOM 1409 C C . GLY A 1 179 ? -7.722 8.860 -25.275 1.00 63.88 179 GLY A C 1
ATOM 1410 O O . GLY A 1 179 ? -6.847 8.899 -26.129 1.00 63.88 179 GLY A O 1
ATOM 1411 N N . GLU A 1 180 ? -8.872 9.515 -25.441 1.00 59.97 180 GLU A N 1
ATOM 1412 C CA . GLU A 1 180 ? -9.188 10.286 -26.663 1.00 59.97 180 GLU A CA 1
ATOM 1413 C C . GLU A 1 180 ? -8.393 11.600 -26.783 1.00 59.97 180 GLU A C 1
ATOM 1415 O O . GLU A 1 180 ? -8.319 12.199 -27.854 1.00 59.97 180 GLU A O 1
ATOM 1420 N N . LEU A 1 181 ? -7.728 12.017 -25.701 1.00 58.34 181 LEU A N 1
ATOM 1421 C CA . LEU A 1 181 ? -6.883 13.214 -25.656 1.00 58.34 181 LEU A CA 1
ATOM 1422 C C . LEU A 1 181 ? -5.562 13.057 -26.432 1.00 58.34 181 LEU A C 1
ATOM 1424 O O . LEU A 1 181 ? -4.855 14.041 -26.637 1.00 58.34 181 LEU A O 1
ATOM 1428 N N . TRP A 1 182 ? -5.238 11.851 -26.917 1.00 57.81 182 TRP A N 1
ATOM 1429 C CA . TRP A 1 182 ? -4.050 11.590 -27.746 1.00 57.81 182 TRP A CA 1
ATOM 1430 C C . TRP A 1 182 ? -4.028 12.395 -29.050 1.00 57.81 182 TRP A C 1
ATOM 1432 O O . TRP A 1 182 ? -2.954 12.639 -29.597 1.00 57.81 182 TRP A O 1
ATOM 1442 N N . ILE A 1 183 ? -5.187 12.858 -29.527 1.00 58.44 183 ILE A N 1
ATOM 1443 C CA . ILE A 1 183 ? -5.285 13.742 -30.697 1.00 58.44 183 ILE A CA 1
ATOM 1444 C C . ILE A 1 183 ? -4.505 15.052 -30.469 1.00 58.44 183 ILE A C 1
ATOM 1446 O O . ILE A 1 183 ? -3.956 15.604 -31.416 1.00 58.44 183 ILE A O 1
ATOM 1450 N N . GLY A 1 184 ? -4.371 15.513 -29.220 1.00 60.22 184 GLY A N 1
ATOM 1451 C CA . GLY A 1 184 ? -3.563 16.686 -28.874 1.00 60.22 184 GLY A CA 1
ATOM 1452 C C . GLY A 1 184 ? -2.046 16.456 -28.901 1.00 60.22 184 GLY A C 1
ATOM 1453 O O . GLY A 1 184 ? -1.295 17.425 -28.907 1.00 60.22 184 GLY A O 1
ATOM 1454 N N . CYS A 1 185 ? -1.579 15.201 -28.937 1.00 57.47 185 CYS A N 1
ATOM 1455 C CA . CYS A 1 185 ?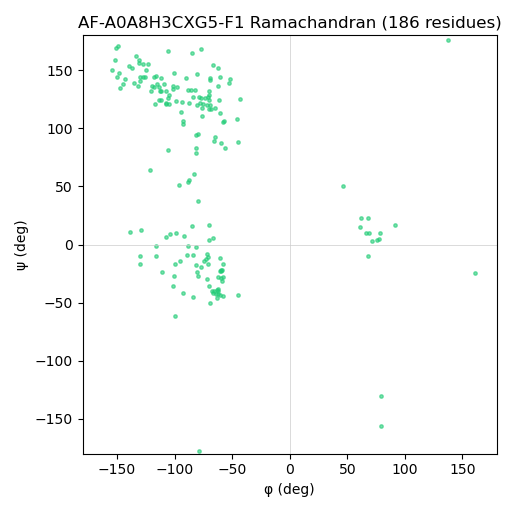 -0.148 14.869 -29.000 1.00 57.47 185 CYS A CA 1
ATOM 1456 C C . CYS A 1 185 ? 0.430 14.965 -30.418 1.00 57.47 185 CYS A C 1
ATOM 1458 O O . CYS A 1 185 ? 1.647 15.019 -30.577 1.00 57.47 185 CYS A O 1
ATOM 1460 N N . TYR A 1 186 ? -0.425 14.967 -31.443 1.00 50.50 186 TYR A N 1
ATOM 1461 C CA . TYR A 1 186 ? -0.034 15.142 -32.839 1.00 50.50 186 TYR A CA 1
ATOM 1462 C C . TYR A 1 186 ? -0.435 16.549 -33.297 1.00 50.50 186 TYR A C 1
ATOM 1464 O O . TYR A 1 186 ? -1.468 16.747 -33.933 1.00 50.50 186 TYR A O 1
ATOM 1472 N N . GLN A 1 187 ? 0.388 17.543 -32.965 1.00 56.94 187 GLN A N 1
ATOM 1473 C CA . GLN A 1 187 ? 0.425 18.793 -33.72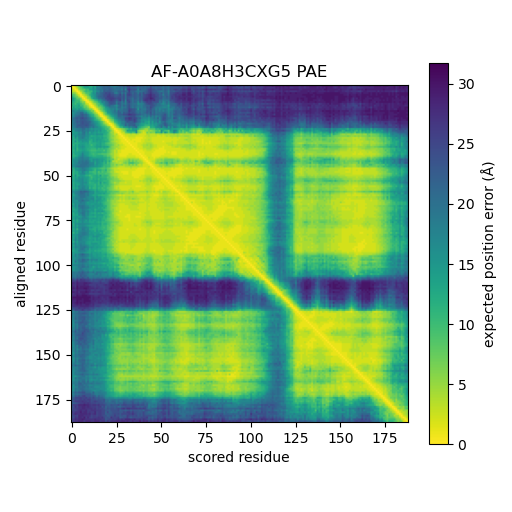4 1.00 56.94 187 GLN A CA 1
ATOM 1474 C C . GLN A 1 187 ? 1.552 18.671 -34.766 1.00 56.94 187 GLN A C 1
ATOM 1476 O O . GLN A 1 187 ? 2.700 18.499 -34.353 1.00 56.94 187 GLN A O 1
ATOM 1481 N N . PRO A 1 188 ? 1.246 18.652 -36.080 1.00 59.22 188 PRO A N 1
ATOM 1482 C CA . PRO A 1 188 ? 2.262 18.632 -37.134 1.00 59.22 188 PRO A CA 1
ATOM 1483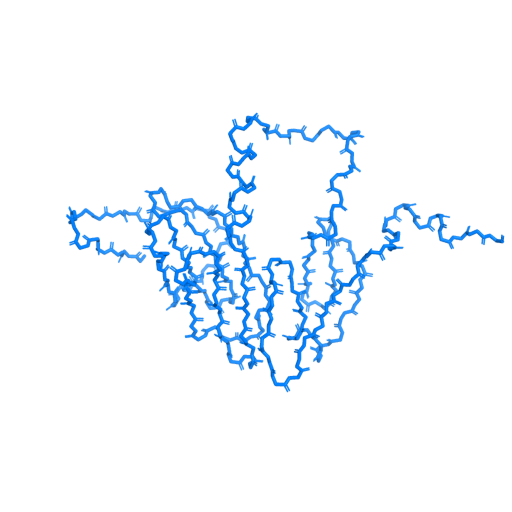 C C . PRO A 1 188 ? 3.059 19.939 -37.221 1.00 59.22 188 PRO A C 1
ATOM 1485 O O . PRO A 1 188 ? 2.518 20.999 -36.829 1.00 59.22 188 PRO A O 1
#

Mean predicted aligned error: 11.97 Å

InterPro domains:
  IPR001680 WD40 repeat [PF00400] (26-51)
  IPR001680 WD40 repeat [PF00400] (62-94)
  IPR001680 WD40 repeat [PS50082] (19-60)
  IPR001680 WD40 repeat [PS50082] (62-97)
  IPR001680 WD40 repeat [SM00320] (12-51)
  IPR001680 WD40 repeat [SM00320] (55-94)
  IPR015943 WD40/YVTN repeat-like-containing domain superfamily [G3DSA:2.130.10.10] (12-153)
  IPR019775 WD40 repeat, conserved site [PS00678] (81-95)
  IPR036322 WD40-repeat-containing domain superfamily [SSF50978] (22-103)
  IPR050349 WD repeat LIS1/nudF dynein regulation [PTHR44129] (22-97)

Foldseek 3Di:
DWDQDPPPRDTDDPDDDPDPPPPWDWDAKDAFLVRQWIWTATQVRFIWIAGRPNGHTQDDRPDQAPADWPYWYADNVNQWIWIDGPLQKIFIFGDNVSSVVVVVCVVVVDPPPDPVVPPPPQDPQAWDADPQQFTAHPVRDGDDHDDPVQSNQEQHRRRPAMDGPVHHDYDDCVPPDDDPSCVVVDDD

Secondary structure (DSSP, 8-state):
-PPBPTTT--B--------S--S--EEEEEE-TTSSEEEEEETTS-EEEEETTT--EEEEEE----S-EEEEEE-TTSSEEEEEETTSEEEEEE-HHHHHHHHHHHHTT------TT-TT---TT-EEE-TTSEEEETT--EEEE--HHHHTTBPPTTEEEEEETT--B----TT---GGGGGGG---

Sequence (188 aa):
MCKYGAQTGQEIPFCDLDFPIKDNSIYLMSLSPDGHYIVTGSNNLDICVWDAHDGHLLLGPLMGHMDDIKSIEFSPDGSHVMSCSSDRTTRFWDVSSCITKIQLTNANGELEEADPSQRADRGPNKWCLDKDGWVVDSEKRRLVWVPSDLRNYLLHPFNDSMISDRGSFKLDFDGVNIGELWIGCYQP

Organism: NCBI:txid456999

Solvent-accessible surface area (backbone atoms only — not comparable to full-atom values): 11531 Å² total; per-residue (Å²): 136,79,68,81,47,97,84,72,80,54,78,63,78,82,66,92,68,96,58,93,69,77,89,62,60,74,80,41,70,32,61,29,74,84,57,58,33,33,40,39,34,32,76,85,34,36,33,35,33,25,36,55,88,82,65,48,81,74,46,66,70,52,59,52,64,81,35,58,64,77,48,58,43,50,37,88,84,45,41,32,38,40,38,34,30,76,63,54,36,35,40,32,30,55,44,43,70,51,51,52,52,53,51,53,46,62,72,69,68,60,76,73,73,75,56,88,81,69,82,70,87,76,60,92,68,52,53,50,73,48,99,90,30,33,34,18,42,84,84,66,48,76,76,48,78,51,58,77,91,47,51,69,33,40,53,37,60,59,39,77,46,63,51,42,93,84,50,71,44,73,86,79,60,83,93,59,65,68,77,83,48,46,65,73,74,67,75,133

Nearest PDB structures (foldseek):
  3mxx-assembly1_A  TM=8.077E-01  e=8.029E-05  Homo sapiens
  5o9z-assembly1_L  TM=8.094E-01  e=1.143E-04  Homo sapiens
  6kiw-assembly1_R  TM=7.414E-01  e=3.317E-05  Homo sapiens
  8qzs-assembly1_w  TM=8.324E-01  e=2.935E-04  Homo sapiens
  1pev-assembly1_A  TM=8.088E-01  e=4.989E-04  Caenorhabditis elegans